Protein AF-A0A7T7WKQ7-F1 (afdb_monomer_lite)

Foldseek 3Di:
DPVVVVVVVVVVVVVVVVVVVPPVVVVVVVVVVVVVVVVVVVVVVLVVLLVLLVVLLVVLVVLLVVLLVLLLVLLPFDPVDPVSLVSNVVSLVSNVVSLVVSLVSLVCPPPVDPVCPVCCPPPVNVVLSVQLVVLSVQLVCLRQPPGCSVPVPDDDDPVRSVVSSVSNVVSSVSNSVSSVVVSVVSD

pLDDT: mean 80.73, std 11.84, range [35.31, 96.0]

Sequence (187 aa):
MTNYLTIFNLLILIAFSYWLSFDINKYAGIFVTVIGAISSLYFFIFRQHKMMLMKSIKSINDLIIKNNEKFIDSMLHDLSEPKGKVELEKDRKKVSLYLTFIKVEIDNFPCGGPITSVFKDSQTVKDIKKSLNKYYSDYHEAITFDTVIENPSMNIESQKKDLLIDGAIHSSKNISSELEKQLKIHF

Secondary structure (DSSP, 8-state):
-HHHHHHHHHHHHHHHHHHHT--HHHHHHHHHHHHHHHHHHHHHHHHHHHHHHHHHHHHHHHHHHHHHHHHHHHHH--TTSHHHHHHHHHHHHHHHHHHHHHHHHHHH-S--SGGGGGGTTSHHHHHHHHHHHHHHHHHHHHHHTTSTTT-TT----HHHHHHHHHHHHHHHHHHHHHHHHHHHTT-

Radius of gyration: 31.78 Å; chains: 1; bounding box: 77×24×97 Å

Structure (mmCIF, N/CA/C/O backbone):
data_AF-A0A7T7WKQ7-F1
#
_entry.id   AF-A0A7T7WKQ7-F1
#
loop_
_atom_site.group_PDB
_atom_site.id
_atom_site.type_symbol
_atom_site.label_atom_id
_atom_site.label_alt_id
_atom_site.label_comp_id
_atom_site.label_asym_id
_atom_site.label_entity_id
_atom_site.label_seq_id
_atom_site.pdbx_PDB_ins_code
_atom_site.Cartn_x
_atom_site.Cartn_y
_atom_site.Cartn_z
_atom_site.occupancy
_atom_site.B_iso_or_equiv
_atom_site.auth_seq_id
_atom_site.auth_comp_id
_atom_site.auth_asym_id
_atom_site.auth_atom_id
_atom_site.pdbx_PDB_model_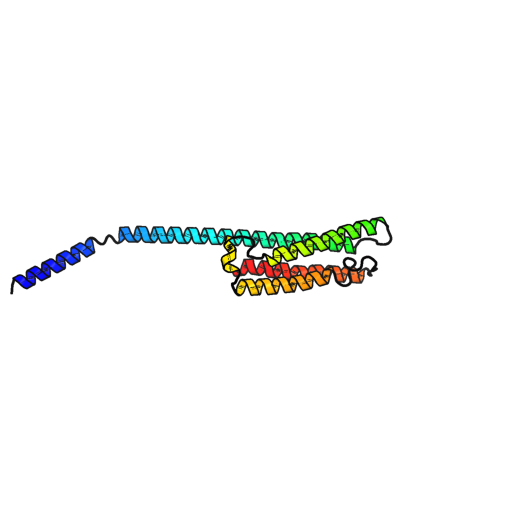num
ATOM 1 N N . MET A 1 1 ? 51.870 -7.012 -71.484 1.00 54.72 1 MET A N 1
ATOM 2 C CA . MET A 1 1 ? 51.744 -7.078 -70.007 1.00 54.72 1 MET A CA 1
ATOM 3 C C . MET A 1 1 ? 51.498 -5.719 -69.335 1.00 54.72 1 MET A C 1
ATOM 5 O O . MET A 1 1 ? 51.226 -5.701 -68.146 1.00 54.72 1 MET A O 1
ATOM 9 N N . THR A 1 2 ? 51.527 -4.594 -70.057 1.00 54.34 2 THR A N 1
ATOM 10 C CA . THR A 1 2 ? 51.388 -3.236 -69.495 1.00 54.34 2 THR A CA 1
ATOM 11 C C . THR A 1 2 ? 49.942 -2.817 -69.180 1.00 54.34 2 THR A C 1
ATOM 13 O O . THR A 1 2 ? 49.725 -2.218 -68.137 1.00 54.34 2 THR A O 1
ATOM 16 N N . ASN A 1 3 ? 48.936 -3.209 -69.976 1.00 63.25 3 ASN A N 1
ATOM 17 C CA . ASN A 1 3 ? 47.536 -2.784 -69.756 1.00 63.25 3 ASN A CA 1
ATOM 18 C C . ASN A 1 3 ? 46.882 -3.323 -68.473 1.00 63.25 3 ASN A C 1
ATOM 20 O O . ASN A 1 3 ? 46.120 -2.606 -67.831 1.00 63.25 3 ASN A O 1
ATOM 24 N N . TYR A 1 4 ? 47.175 -4.564 -68.073 1.00 73.69 4 TYR A N 1
ATOM 25 C CA . TYR A 1 4 ? 46.580 -5.147 -66.861 1.00 73.69 4 TYR A CA 1
ATOM 26 C C . TYR A 1 4 ? 47.055 -4.438 -65.591 1.00 73.69 4 TYR A C 1
ATOM 28 O O . TYR A 1 4 ? 46.263 -4.209 -64.681 1.00 73.69 4 TYR A O 1
ATOM 36 N N . LEU A 1 5 ? 48.327 -4.036 -65.558 1.00 74.75 5 LEU A N 1
ATOM 37 C CA . LEU A 1 5 ? 48.917 -3.323 -64.428 1.00 74.75 5 LEU A CA 1
ATOM 38 C C . LEU A 1 5 ? 48.342 -1.905 -64.306 1.00 74.75 5 LEU A C 1
ATOM 40 O O . LEU A 1 5 ? 48.059 -1.445 -63.204 1.00 74.75 5 LEU A O 1
ATOM 44 N N . THR A 1 6 ? 48.090 -1.236 -65.435 1.00 76.19 6 THR A N 1
ATOM 45 C CA . THR A 1 6 ? 47.456 0.090 -65.460 1.00 76.19 6 THR A CA 1
ATOM 46 C C . THR A 1 6 ? 45.998 0.037 -65.003 1.00 76.19 6 THR A C 1
ATOM 48 O O . THR A 1 6 ? 45.588 0.867 -64.198 1.00 76.19 6 THR A O 1
ATOM 51 N N . ILE A 1 7 ? 45.227 -0.958 -65.459 1.00 80.00 7 ILE A N 1
ATOM 52 C CA . ILE A 1 7 ? 43.826 -1.150 -65.046 1.00 80.00 7 ILE A CA 1
ATOM 53 C C . ILE A 1 7 ? 43.745 -1.489 -63.553 1.00 80.00 7 ILE A C 1
ATOM 55 O O . ILE A 1 7 ? 42.908 -0.939 -62.842 1.00 80.00 7 ILE A O 1
ATOM 59 N N . PHE A 1 8 ? 44.638 -2.347 -63.058 1.00 78.81 8 PHE A N 1
ATOM 60 C CA . PHE A 1 8 ? 44.702 -2.695 -61.641 1.00 78.81 8 PHE A CA 1
ATOM 61 C C . PHE A 1 8 ? 45.062 -1.487 -60.766 1.00 78.81 8 PHE A C 1
ATOM 63 O O . PHE A 1 8 ? 44.392 -1.232 -59.768 1.00 78.81 8 PHE A O 1
ATOM 70 N N . ASN A 1 9 ? 46.041 -0.678 -61.180 1.00 78.25 9 ASN A N 1
ATOM 71 C CA . ASN A 1 9 ? 46.386 0.562 -60.482 1.00 78.25 9 ASN A CA 1
ATOM 72 C C . ASN A 1 9 ? 45.241 1.585 -60.503 1.00 78.25 9 ASN A C 1
ATOM 74 O O . ASN A 1 9 ? 45.022 2.271 -59.506 1.00 78.25 9 ASN A O 1
ATOM 78 N N . LEU A 1 10 ? 44.476 1.664 -61.597 1.00 82.50 10 LEU A N 1
ATOM 79 C CA . LEU A 1 10 ? 43.291 2.519 -61.681 1.00 82.50 10 LEU A CA 1
ATOM 80 C C . LEU A 1 10 ? 42.189 2.041 -60.723 1.00 82.50 10 LEU A C 1
ATOM 82 O O . LEU A 1 10 ? 41.600 2.854 -60.017 1.00 82.50 10 LEU A O 1
ATOM 86 N N . LEU A 1 11 ? 41.939 0.730 -60.653 1.00 80.62 11 LEU A N 1
ATOM 87 C CA . LEU A 1 11 ? 40.972 0.145 -59.720 1.00 80.62 11 LEU A CA 1
ATOM 88 C C . LEU A 1 11 ? 41.383 0.366 -58.260 1.00 80.62 11 LEU A C 1
ATOM 90 O O . LEU A 1 11 ? 40.531 0.710 -57.443 1.00 80.62 11 LEU A O 1
ATOM 94 N N . ILE A 1 12 ? 42.676 0.242 -57.942 1.00 79.31 12 ILE A N 1
ATOM 95 C CA . ILE A 1 12 ? 43.206 0.572 -56.614 1.00 79.31 12 ILE A CA 1
ATOM 96 C C . ILE A 1 12 ? 42.983 2.051 -56.307 1.00 79.31 12 ILE A C 1
ATOM 98 O O . ILE A 1 12 ? 42.485 2.360 -55.232 1.00 79.31 12 ILE A O 1
ATOM 102 N N . LEU A 1 13 ? 43.294 2.961 -57.234 1.00 76.88 13 LEU A N 1
ATOM 103 C CA . LEU A 1 13 ? 43.094 4.401 -57.040 1.00 76.88 13 LEU A CA 1
ATOM 104 C C . LEU A 1 13 ? 41.619 4.766 -56.844 1.00 76.88 13 LEU A C 1
ATOM 106 O O . LEU A 1 13 ? 41.307 5.577 -55.975 1.00 76.88 13 LEU A O 1
ATOM 110 N N . ILE A 1 14 ? 40.709 4.142 -57.597 1.00 77.69 14 ILE A N 1
ATOM 111 C CA . ILE A 1 14 ? 39.260 4.331 -57.438 1.00 77.69 14 ILE A CA 1
ATOM 112 C C . ILE A 1 14 ? 38.805 3.812 -56.069 1.00 77.69 14 ILE A C 1
ATOM 114 O O . ILE A 1 14 ? 38.083 4.516 -55.367 1.00 77.69 14 ILE A O 1
ATOM 118 N N . ALA A 1 15 ? 39.263 2.630 -55.647 1.00 75.12 15 ALA A N 1
ATOM 119 C CA . ALA A 1 15 ? 38.942 2.075 -54.333 1.00 75.12 15 ALA A CA 1
ATOM 120 C C . ALA A 1 15 ? 39.501 2.939 -53.187 1.00 75.12 15 ALA A C 1
ATOM 122 O O . ALA A 1 15 ? 38.796 3.206 -52.215 1.00 75.12 15 ALA A O 1
ATOM 123 N N . PHE A 1 16 ? 40.734 3.437 -53.322 1.00 69.12 16 PHE A N 1
ATOM 124 C CA . PHE A 1 16 ? 41.365 4.334 -52.351 1.00 69.12 16 PHE A CA 1
ATOM 125 C C . PHE A 1 16 ? 40.652 5.686 -52.282 1.00 69.12 16 PHE A C 1
ATOM 127 O O . PHE A 1 16 ? 40.460 6.225 -51.197 1.00 69.12 16 PHE A O 1
ATOM 134 N N . SER A 1 17 ? 40.209 6.215 -53.425 1.00 65.69 17 SER A N 1
ATOM 135 C CA . SER A 1 17 ? 39.423 7.447 -53.497 1.00 65.69 17 SER A CA 1
ATOM 136 C C . SER A 1 17 ? 38.044 7.276 -52.859 1.00 65.69 17 SER A C 1
ATOM 138 O O . SER A 1 17 ? 37.611 8.161 -52.125 1.00 65.69 17 SER A O 1
ATOM 140 N N . TYR A 1 18 ? 37.386 6.128 -53.055 1.00 67.44 18 TYR A N 1
ATOM 141 C CA . TYR A 1 18 ? 36.108 5.818 -52.410 1.00 67.44 18 TYR A CA 1
ATOM 142 C C . TYR A 1 18 ? 36.264 5.670 -50.890 1.00 67.44 18 TYR A C 1
ATOM 144 O O . TYR A 1 18 ? 35.437 6.176 -50.133 1.00 67.44 18 TYR A O 1
ATOM 152 N N . TRP A 1 19 ? 37.357 5.048 -50.436 1.00 64.06 19 TRP A N 1
ATOM 153 C CA . TRP A 1 19 ? 37.675 4.901 -49.015 1.00 64.06 19 TRP A CA 1
ATOM 154 C C . TRP A 1 19 ? 38.041 6.240 -48.356 1.00 64.06 19 TRP A C 1
ATOM 156 O O . TRP A 1 19 ? 37.540 6.542 -47.278 1.00 64.06 19 TRP A O 1
ATOM 166 N N . LEU A 1 20 ? 38.824 7.091 -49.028 1.00 58.62 20 LEU A N 1
ATOM 167 C CA . LEU A 1 20 ? 39.118 8.460 -48.580 1.00 58.62 20 LEU A CA 1
ATOM 168 C C . LEU A 1 20 ? 37.880 9.371 -48.601 1.00 58.62 20 LEU A C 1
ATOM 170 O O . LEU A 1 20 ? 37.810 10.312 -47.816 1.00 58.62 20 LEU A O 1
ATOM 174 N N . SER A 1 21 ? 36.899 9.090 -49.466 1.00 60.72 21 SER A N 1
ATOM 175 C CA . SER A 1 21 ? 35.603 9.786 -49.486 1.00 60.72 21 SER A CA 1
ATOM 176 C C . SER A 1 21 ? 34.634 9.312 -48.396 1.00 60.72 21 SER A C 1
ATOM 178 O O . SER A 1 21 ? 33.604 9.952 -48.167 1.00 60.72 21 SER A O 1
ATOM 180 N N . PHE A 1 22 ? 34.942 8.197 -47.720 1.00 57.56 22 PHE A N 1
ATOM 181 C CA . PHE A 1 22 ? 34.157 7.693 -46.600 1.00 57.56 22 PHE A CA 1
ATOM 182 C C . PHE A 1 22 ? 34.420 8.588 -45.390 1.00 57.56 22 PHE A C 1
ATOM 184 O O . PHE A 1 22 ? 35.337 8.381 -44.599 1.00 57.56 22 PHE A O 1
ATOM 191 N N . ASP A 1 23 ? 33.613 9.637 -45.288 1.00 61.00 23 ASP A N 1
ATOM 192 C CA . ASP A 1 23 ? 33.727 10.674 -44.274 1.00 61.00 23 ASP A CA 1
ATOM 193 C C . ASP A 1 23 ? 33.236 10.132 -42.919 1.00 61.00 23 ASP A C 1
ATOM 195 O O . ASP A 1 23 ? 32.120 10.395 -42.463 1.00 61.00 23 ASP A O 1
ATOM 199 N N . ILE A 1 24 ? 34.060 9.279 -42.299 1.00 62.56 24 ILE A N 1
ATOM 200 C CA . ILE A 1 24 ? 33.781 8.592 -41.028 1.00 62.56 24 ILE A CA 1
ATOM 201 C C . ILE A 1 24 ? 33.372 9.607 -39.955 1.00 62.56 24 ILE A C 1
ATOM 203 O O . ILE A 1 24 ? 32.494 9.317 -39.150 1.00 62.56 24 ILE A O 1
ATOM 207 N N . ASN A 1 25 ? 33.921 10.824 -39.996 1.00 61.88 25 ASN A N 1
ATOM 208 C CA . ASN A 1 25 ? 33.572 11.913 -39.085 1.00 61.88 25 ASN A CA 1
ATOM 209 C C . ASN A 1 25 ? 32.107 12.360 -39.218 1.00 61.88 25 ASN A C 1
ATOM 211 O O . ASN A 1 25 ? 31.457 12.643 -38.210 1.00 61.88 25 ASN A O 1
ATOM 215 N N . LYS A 1 26 ? 31.551 12.370 -40.437 1.00 63.38 26 LYS A N 1
ATOM 216 C CA . LYS A 1 26 ? 30.152 12.739 -40.694 1.00 63.38 26 LYS A CA 1
ATOM 217 C C . LYS A 1 26 ? 29.183 11.698 -40.132 1.00 63.38 26 LYS A C 1
ATOM 219 O O . LYS A 1 26 ? 28.191 12.056 -39.501 1.00 63.38 26 LYS A O 1
ATOM 224 N N . TYR A 1 27 ? 29.491 10.412 -40.302 1.00 63.62 27 TYR A N 1
ATOM 225 C CA . TYR A 1 27 ? 28.684 9.326 -39.738 1.00 63.62 27 TYR A CA 1
ATOM 226 C C . TYR A 1 27 ? 28.881 9.182 -38.225 1.00 63.62 27 TYR A C 1
ATOM 228 O O . TYR A 1 27 ? 27.904 8.979 -37.509 1.00 63.62 27 TYR A O 1
ATOM 236 N N . ALA A 1 28 ? 30.101 9.365 -37.713 1.00 64.81 28 ALA A N 1
ATOM 237 C CA . ALA A 1 28 ? 30.393 9.359 -36.282 1.00 64.81 28 ALA A CA 1
ATOM 238 C C . ALA A 1 28 ? 29.656 10.488 -35.550 1.00 64.81 28 ALA A C 1
ATOM 240 O O . ALA A 1 28 ? 29.058 10.240 -34.506 1.00 64.81 28 ALA A O 1
ATOM 241 N N . GLY A 1 29 ? 29.603 11.697 -36.122 1.00 67.75 29 GLY A N 1
ATOM 242 C CA . GLY A 1 29 ? 28.820 12.803 -35.566 1.00 67.75 29 GLY A CA 1
ATOM 243 C C . GLY A 1 29 ? 27.324 12.487 -35.481 1.00 67.75 29 GLY A C 1
ATOM 244 O O . GLY A 1 29 ? 26.694 12.770 -34.462 1.00 67.75 29 GLY A O 1
ATOM 245 N N . ILE A 1 30 ? 26.756 11.822 -36.493 1.00 73.44 30 ILE A N 1
ATOM 246 C CA . ILE A 1 30 ? 25.351 11.383 -36.480 1.00 73.44 30 ILE A CA 1
ATOM 247 C C . ILE A 1 30 ? 25.134 10.284 -35.431 1.00 73.44 30 ILE A C 1
ATOM 249 O O . ILE A 1 30 ? 24.211 10.392 -34.628 1.00 73.44 30 ILE A O 1
ATOM 253 N N . PHE A 1 31 ? 25.996 9.265 -35.376 1.00 72.50 31 PHE A N 1
ATOM 254 C CA . PHE A 1 31 ? 25.893 8.178 -34.396 1.00 72.50 31 PHE A CA 1
ATOM 255 C C . PHE A 1 31 ? 26.005 8.677 -32.953 1.00 72.50 31 PHE A C 1
ATOM 257 O O . PHE A 1 31 ? 25.174 8.318 -32.122 1.00 72.50 31 PHE A O 1
ATOM 264 N N . VAL A 1 32 ? 26.979 9.541 -32.654 1.00 72.94 32 VAL A N 1
ATOM 265 C CA . VAL A 1 32 ? 27.143 10.151 -31.324 1.00 72.94 32 VAL A CA 1
ATOM 266 C C . VAL A 1 32 ? 25.916 10.987 -30.960 1.00 72.94 32 VAL A C 1
ATOM 268 O O . VAL A 1 32 ? 25.427 10.895 -29.836 1.00 72.94 32 VAL A O 1
ATOM 271 N N . THR A 1 33 ? 25.364 11.740 -31.914 1.00 72.75 33 THR A N 1
ATOM 272 C CA . THR A 1 33 ? 24.149 12.540 -31.694 1.00 72.75 33 THR A CA 1
ATOM 273 C C . THR A 1 33 ? 22.927 11.658 -31.427 1.00 72.75 33 THR A C 1
ATOM 275 O O . THR A 1 33 ? 22.164 11.928 -30.502 1.00 72.75 33 THR A O 1
ATOM 278 N N . VAL A 1 34 ? 22.755 10.568 -32.181 1.00 78.00 34 VAL A N 1
ATOM 279 C CA . VAL A 1 34 ? 21.651 9.612 -32.004 1.00 78.00 34 VAL A CA 1
ATOM 280 C C . VAL A 1 34 ? 21.772 8.873 -30.669 1.00 78.00 34 VAL A C 1
ATOM 282 O O . VAL A 1 34 ? 20.795 8.792 -29.931 1.00 78.00 34 VAL A O 1
ATOM 285 N N . ILE A 1 35 ? 22.966 8.402 -30.301 1.00 78.69 35 ILE A N 1
ATOM 286 C CA . ILE A 1 35 ? 23.220 7.762 -28.998 1.00 78.69 35 ILE A CA 1
ATOM 287 C C . ILE A 1 35 ? 23.002 8.763 -27.850 1.00 78.69 35 ILE A C 1
ATOM 289 O O . ILE A 1 35 ? 22.391 8.425 -26.833 1.00 78.69 35 ILE A O 1
ATOM 293 N N . GLY A 1 36 ? 23.434 10.016 -28.014 1.00 72.81 36 GLY A N 1
ATOM 294 C CA . GLY A 1 36 ? 23.184 11.098 -27.060 1.00 72.81 36 GLY A CA 1
ATOM 295 C C . GLY A 1 36 ? 21.691 11.398 -26.881 1.00 72.81 36 GLY A C 1
ATOM 296 O O . GLY A 1 36 ? 21.213 11.544 -25.755 1.00 72.81 36 GLY A O 1
ATOM 297 N N . ALA A 1 37 ? 20.924 11.411 -27.972 1.00 76.94 37 ALA A N 1
ATOM 298 C CA . ALA A 1 37 ? 19.478 11.607 -27.936 1.00 76.94 37 ALA A CA 1
ATOM 299 C C . ALA A 1 37 ? 18.746 10.420 -27.284 1.00 76.94 37 ALA A C 1
ATOM 301 O O . ALA A 1 37 ? 17.889 10.628 -26.425 1.00 76.94 37 ALA A O 1
ATOM 302 N N . ILE A 1 38 ? 19.117 9.180 -27.629 1.00 80.81 38 ILE A N 1
ATOM 303 C CA . ILE A 1 38 ? 18.539 7.959 -27.044 1.00 80.81 38 ILE A CA 1
ATOM 304 C C . ILE A 1 38 ? 18.842 7.883 -25.545 1.00 80.81 38 ILE A C 1
ATOM 306 O O . ILE A 1 38 ? 17.941 7.608 -24.754 1.00 80.81 38 ILE A O 1
ATOM 310 N N . SER A 1 39 ? 20.081 8.165 -25.133 1.00 74.88 39 SER A N 1
ATOM 311 C CA . SER A 1 39 ? 20.455 8.151 -23.715 1.00 74.88 39 SER A CA 1
ATOM 312 C C . SER A 1 39 ? 19.719 9.237 -22.924 1.00 74.88 39 SER A C 1
ATOM 314 O O . SER A 1 39 ? 19.169 8.950 -21.862 1.00 74.88 39 SER A O 1
ATOM 316 N N . SER A 1 40 ? 19.604 10.452 -23.466 1.00 75.69 40 SER A N 1
ATOM 317 C CA . SER A 1 40 ? 18.839 11.541 -22.841 1.00 75.69 40 SER A CA 1
ATOM 318 C C . SER A 1 40 ? 17.356 11.191 -22.681 1.00 75.69 40 SER A C 1
ATOM 320 O O . SER A 1 40 ? 16.773 11.413 -21.617 1.00 75.69 40 SER A O 1
ATOM 322 N N . LEU A 1 41 ? 16.750 10.589 -23.710 1.00 78.12 41 LEU A N 1
ATOM 323 C CA . LEU A 1 41 ? 15.365 10.124 -23.664 1.00 78.12 41 LEU A CA 1
ATOM 324 C C . LEU A 1 41 ? 15.182 9.003 -22.630 1.00 78.12 41 LEU A C 1
ATOM 326 O O . LEU A 1 41 ? 14.226 9.032 -21.855 1.00 78.12 41 LEU A O 1
ATOM 330 N N . TYR A 1 42 ? 16.121 8.057 -22.568 1.00 78.69 42 TYR A N 1
ATOM 331 C CA . TYR A 1 42 ? 16.132 6.990 -21.570 1.00 78.69 42 TYR A CA 1
ATOM 332 C C . TYR A 1 42 ? 16.178 7.550 -20.140 1.00 78.69 42 TYR A C 1
ATOM 334 O O . TYR A 1 42 ? 15.330 7.201 -19.317 1.00 78.69 42 TYR A O 1
ATOM 342 N N . PHE A 1 43 ? 17.100 8.476 -19.849 1.00 77.38 43 PHE A N 1
ATOM 343 C CA . PHE A 1 43 ? 17.190 9.127 -18.537 1.00 77.38 43 PHE A CA 1
ATOM 344 C C . PHE A 1 43 ? 15.911 9.886 -18.176 1.00 77.38 43 PHE A C 1
ATOM 346 O O . PHE A 1 43 ? 15.470 9.843 -17.024 1.00 77.38 43 PHE A O 1
ATOM 353 N N . PHE A 1 44 ? 15.289 10.556 -19.147 1.00 75.69 44 PHE A N 1
ATOM 354 C CA . PHE A 1 44 ? 14.024 11.249 -18.936 1.00 75.69 44 PHE A CA 1
ATOM 355 C C . PHE A 1 44 ? 12.889 10.277 -18.580 1.00 75.69 44 PHE A C 1
ATOM 357 O O . PHE A 1 44 ? 12.215 10.477 -17.568 1.00 75.69 44 PHE A O 1
ATOM 364 N N . ILE A 1 45 ? 12.709 9.200 -19.354 1.00 76.75 45 ILE A N 1
ATOM 365 C CA . ILE A 1 45 ? 11.682 8.174 -19.099 1.00 76.75 45 ILE A CA 1
ATOM 366 C C . ILE A 1 45 ? 11.906 7.525 -17.730 1.00 76.75 45 ILE A C 1
ATOM 368 O O . ILE A 1 45 ? 10.969 7.409 -16.938 1.00 76.75 45 ILE A O 1
ATOM 372 N N . PHE A 1 46 ? 13.150 7.168 -17.413 1.00 75.00 46 PHE A N 1
ATOM 373 C CA . PHE A 1 46 ? 13.510 6.569 -16.131 1.00 75.00 46 PHE A CA 1
ATOM 374 C C . PHE A 1 46 ? 13.224 7.508 -14.950 1.00 75.00 46 PHE A C 1
ATOM 376 O O . PHE A 1 46 ? 12.652 7.093 -13.939 1.00 75.00 46 PHE A O 1
ATOM 383 N N . ARG A 1 47 ? 13.541 8.802 -15.084 1.00 77.44 47 ARG A N 1
ATOM 384 C CA . ARG A 1 47 ? 13.235 9.818 -14.067 1.00 77.44 47 ARG A CA 1
ATOM 385 C C . ARG A 1 47 ? 11.730 9.987 -13.858 1.00 77.44 47 ARG A C 1
ATOM 387 O O . ARG A 1 47 ? 11.290 10.079 -12.712 1.00 77.44 47 ARG A O 1
ATOM 394 N N . GLN A 1 48 ? 10.945 10.018 -14.935 1.00 78.75 48 GLN A N 1
ATOM 395 C CA . GLN A 1 48 ? 9.483 10.102 -14.843 1.00 78.75 48 GLN A CA 1
ATOM 396 C C . GLN A 1 48 ? 8.895 8.860 -14.174 1.00 78.75 48 GLN A C 1
ATOM 398 O O . GLN A 1 48 ? 8.054 8.981 -13.285 1.00 78.75 48 GLN A O 1
ATOM 403 N N . HIS A 1 49 ? 9.386 7.673 -14.534 1.00 77.31 49 HIS A N 1
ATOM 404 C CA . HIS A 1 49 ? 8.983 6.421 -13.904 1.00 77.31 49 HIS A CA 1
ATOM 405 C C . HIS A 1 49 ? 9.251 6.428 -12.392 1.00 77.31 49 HIS A C 1
ATOM 407 O O . HIS A 1 49 ? 8.332 6.183 -11.610 1.00 77.31 49 HIS A O 1
ATOM 413 N N . LYS A 1 50 ? 10.460 6.818 -11.963 1.00 77.88 50 LYS A N 1
ATOM 414 C CA . LYS A 1 50 ? 10.798 6.949 -10.535 1.00 77.88 50 LYS A CA 1
ATOM 415 C C . LYS A 1 50 ? 9.913 7.960 -9.808 1.00 77.88 50 LYS A C 1
ATOM 417 O O . LYS A 1 50 ? 9.453 7.689 -8.701 1.00 77.88 50 LYS A O 1
ATOM 422 N N . MET A 1 51 ? 9.643 9.114 -10.421 1.00 80.50 51 MET A N 1
ATOM 423 C CA . MET A 1 51 ? 8.769 10.124 -9.822 1.00 80.50 51 MET A CA 1
ATOM 424 C C . MET A 1 51 ? 7.333 9.605 -9.650 1.00 80.50 51 MET A C 1
ATOM 426 O O . MET A 1 51 ? 6.715 9.870 -8.620 1.00 80.50 51 MET A O 1
ATOM 430 N N . MET A 1 52 ? 6.805 8.858 -10.625 1.00 79.81 52 MET A N 1
ATOM 431 C CA . MET A 1 52 ? 5.482 8.230 -10.527 1.00 79.81 52 MET A CA 1
ATOM 432 C C . MET A 1 52 ? 5.435 7.168 -9.425 1.00 79.81 52 MET A C 1
ATOM 434 O O . MET A 1 52 ? 4.513 7.183 -8.610 1.00 79.81 52 MET A O 1
ATOM 438 N N . LEU A 1 53 ? 6.453 6.307 -9.348 1.00 82.06 53 LEU A N 1
ATOM 439 C CA . LEU A 1 53 ? 6.553 5.270 -8.321 1.00 82.06 53 LEU A CA 1
ATOM 440 C C . LEU A 1 53 ? 6.596 5.885 -6.914 1.00 82.06 53 LEU A C 1
ATOM 442 O O . LEU A 1 53 ? 5.826 5.491 -6.044 1.00 82.06 53 LEU A O 1
ATOM 446 N N . MET A 1 54 ? 7.399 6.934 -6.713 1.00 84.81 54 MET A N 1
ATOM 447 C CA . MET A 1 54 ? 7.466 7.647 -5.433 1.00 84.81 54 MET A CA 1
ATOM 448 C C . MET A 1 54 ? 6.131 8.302 -5.047 1.00 84.81 54 MET A C 1
ATOM 450 O O . MET A 1 54 ? 5.740 8.254 -3.882 1.00 84.81 54 MET A O 1
ATOM 454 N N . LYS A 1 55 ? 5.406 8.888 -6.011 1.00 84.75 55 LYS A N 1
ATOM 455 C CA . LYS A 1 55 ? 4.074 9.469 -5.767 1.00 84.75 55 LYS A CA 1
ATOM 456 C C . LYS A 1 55 ? 3.054 8.411 -5.346 1.00 84.75 55 LYS A C 1
ATOM 458 O O . LYS A 1 55 ? 2.310 8.654 -4.403 1.00 84.75 55 LYS A O 1
ATOM 463 N N . SER A 1 56 ? 3.038 7.255 -6.009 1.00 84.56 56 SER A N 1
ATOM 464 C CA . SER A 1 56 ? 2.111 6.165 -5.679 1.00 84.56 56 SER A CA 1
ATOM 465 C C . SER A 1 56 ? 2.409 5.566 -4.300 1.00 84.56 56 SER A C 1
ATOM 467 O O . SER A 1 56 ? 1.499 5.428 -3.489 1.00 84.56 56 SER A O 1
ATOM 469 N N . ILE A 1 57 ? 3.686 5.330 -3.974 1.00 89.19 57 ILE A N 1
ATOM 470 C CA . ILE A 1 57 ? 4.092 4.855 -2.638 1.00 89.19 57 ILE A CA 1
ATOM 471 C C . ILE A 1 57 ? 3.667 5.840 -1.554 1.00 89.19 57 ILE A C 1
ATOM 473 O O . ILE A 1 57 ? 3.093 5.440 -0.544 1.00 89.19 57 ILE A O 1
ATOM 477 N N . LYS A 1 58 ? 3.921 7.136 -1.772 1.00 90.12 58 LYS A N 1
ATOM 478 C CA . LYS A 1 58 ? 3.502 8.175 -0.834 1.00 90.12 58 LYS A CA 1
ATOM 479 C C . LYS A 1 58 ? 1.983 8.180 -0.650 1.00 90.12 58 LYS A C 1
ATOM 481 O O . LYS A 1 58 ? 1.531 8.231 0.484 1.00 90.12 58 LYS A O 1
ATOM 486 N N . SER A 1 59 ? 1.215 8.078 -1.736 1.00 90.50 59 SER A N 1
ATOM 487 C CA . SER A 1 59 ? -0.252 8.013 -1.687 1.00 90.50 59 SER A CA 1
ATOM 488 C C . SER A 1 59 ? -0.744 6.860 -0.805 1.00 90.50 59 SER A C 1
ATOM 490 O O . SER A 1 59 ? -1.530 7.080 0.116 1.00 90.50 59 SER A O 1
ATOM 492 N N . ILE A 1 60 ? -0.221 5.645 -1.022 1.00 92.12 60 ILE A N 1
ATOM 493 C CA . ILE A 1 60 ? -0.595 4.460 -0.235 1.00 92.12 60 ILE A CA 1
ATOM 494 C C . ILE A 1 60 ? -0.227 4.646 1.243 1.00 92.12 60 ILE A C 1
ATOM 496 O O . ILE A 1 60 ? -1.060 4.406 2.114 1.00 92.12 60 ILE A O 1
ATOM 500 N N . ASN A 1 61 ? 0.988 5.116 1.538 1.00 93.38 61 ASN A N 1
ATOM 501 C CA . ASN A 1 61 ? 1.433 5.336 2.916 1.00 93.38 61 ASN A CA 1
ATOM 502 C C . ASN A 1 61 ? 0.615 6.425 3.630 1.00 93.38 61 ASN A C 1
ATOM 504 O O . ASN A 1 61 ? 0.220 6.233 4.778 1.00 93.38 61 ASN A O 1
ATOM 508 N N . ASP A 1 62 ? 0.303 7.534 2.955 1.00 93.88 62 ASP A N 1
ATOM 509 C CA . ASP A 1 62 ? -0.529 8.606 3.513 1.00 93.88 62 ASP A CA 1
ATOM 510 C C . ASP A 1 62 ? -1.949 8.095 3.830 1.00 93.88 62 ASP A C 1
ATOM 512 O O . ASP A 1 62 ? -2.542 8.483 4.840 1.00 93.88 62 ASP A O 1
ATOM 516 N N . LEU A 1 63 ? -2.504 7.208 2.994 1.00 95.12 63 LEU A N 1
ATOM 517 C CA . LEU A 1 63 ? -3.794 6.561 3.251 1.00 95.12 63 LEU A CA 1
ATOM 518 C C . LEU A 1 63 ? -3.729 5.581 4.429 1.00 95.12 63 LEU A C 1
ATOM 520 O O . LEU A 1 63 ? -4.637 5.590 5.257 1.00 95.12 63 LEU A O 1
ATOM 524 N N . ILE A 1 64 ? -2.665 4.779 4.533 1.00 95.00 64 ILE A N 1
ATOM 525 C CA . ILE A 1 64 ? -2.439 3.865 5.665 1.00 95.00 64 ILE A CA 1
ATOM 526 C C . ILE A 1 64 ? -2.387 4.640 6.983 1.00 95.00 64 ILE A C 1
ATOM 528 O O . ILE A 1 64 ? -3.053 4.257 7.942 1.00 95.00 64 ILE A O 1
ATOM 532 N N . ILE A 1 65 ? -1.642 5.748 7.028 1.00 94.44 65 ILE A N 1
ATOM 533 C CA . ILE A 1 65 ? -1.528 6.584 8.230 1.00 94.44 65 ILE A CA 1
ATOM 534 C C . ILE A 1 65 ? -2.905 7.119 8.632 1.00 94.44 65 ILE A C 1
ATOM 536 O O . ILE A 1 65 ? -3.335 6.906 9.763 1.00 94.44 65 ILE A O 1
ATOM 540 N N . LYS A 1 66 ? -3.644 7.723 7.692 1.00 95.31 66 LYS A N 1
ATOM 541 C CA . LYS A 1 66 ? -4.999 8.243 7.952 1.00 95.31 66 LYS A CA 1
ATOM 542 C C . LYS A 1 66 ? -5.971 7.161 8.412 1.00 95.31 66 LYS A C 1
ATOM 544 O O . LYS A 1 66 ? -6.856 7.433 9.223 1.00 95.31 66 LYS A O 1
ATOM 549 N N . ASN A 1 67 ? -5.843 5.954 7.868 1.00 95.38 67 ASN A N 1
ATOM 550 C CA . ASN A 1 67 ? -6.682 4.832 8.253 1.00 95.38 67 ASN A CA 1
ATOM 551 C C . ASN A 1 67 ? -6.360 4.353 9.672 1.00 95.38 67 ASN A C 1
ATOM 553 O O . ASN A 1 67 ? -7.278 4.183 10.468 1.00 95.38 67 ASN A O 1
ATOM 557 N N . ASN A 1 68 ? -5.074 4.218 10.009 1.00 94.69 68 ASN A N 1
ATOM 558 C CA . ASN A 1 68 ? -4.625 3.856 11.354 1.00 94.69 68 ASN A CA 1
ATOM 559 C C . ASN A 1 68 ? -5.061 4.894 12.393 1.00 94.69 68 ASN A C 1
ATOM 561 O O . ASN A 1 68 ? -5.574 4.514 13.437 1.00 94.69 68 ASN A O 1
ATOM 565 N N . GLU A 1 69 ? -4.929 6.189 12.095 1.00 93.50 69 GLU A N 1
ATOM 566 C CA . GLU A 1 69 ? -5.421 7.263 12.968 1.00 93.50 69 GLU A CA 1
ATOM 567 C C . GLU A 1 69 ? -6.921 7.107 13.245 1.00 93.50 69 GLU A C 1
ATOM 569 O O . GLU A 1 69 ? -7.343 7.072 14.397 1.00 93.50 69 GLU A O 1
ATOM 574 N N . LYS A 1 70 ? -7.735 6.932 12.194 1.00 92.69 70 LYS A N 1
ATOM 575 C CA . LYS A 1 70 ? -9.185 6.753 12.354 1.00 92.69 70 LYS A CA 1
ATOM 576 C C . LYS A 1 70 ? -9.557 5.460 13.070 1.00 92.69 70 LYS A C 1
ATOM 578 O O . LYS A 1 70 ? -10.541 5.441 13.804 1.00 92.69 70 LYS A O 1
ATOM 583 N N . PHE A 1 71 ? -8.798 4.393 12.855 1.00 92.62 71 PHE A N 1
ATOM 584 C CA . PHE A 1 71 ? -8.998 3.131 13.550 1.00 92.62 71 PHE A CA 1
ATOM 585 C C . PHE A 1 71 ? -8.700 3.267 15.047 1.00 92.62 71 PHE A C 1
ATOM 587 O O . PHE A 1 71 ? -9.522 2.864 15.866 1.00 92.62 71 PHE A O 1
ATOM 594 N N . ILE A 1 72 ? -7.585 3.901 15.415 1.00 91.25 72 ILE A N 1
ATOM 595 C CA . ILE A 1 72 ? -7.234 4.163 16.815 1.00 91.25 72 ILE A CA 1
ATOM 596 C C . ILE A 1 72 ? -8.308 5.030 17.475 1.00 91.25 72 ILE A C 1
ATOM 598 O O . ILE A 1 72 ? -8.823 4.644 18.522 1.00 91.25 72 ILE A O 1
ATOM 602 N N . ASP A 1 73 ? -8.722 6.127 16.829 1.00 88.88 73 ASP A N 1
ATOM 603 C CA . ASP A 1 73 ? -9.826 6.968 17.312 1.00 88.88 73 ASP A CA 1
ATOM 604 C C . ASP A 1 73 ? -11.085 6.121 17.570 1.00 88.88 73 ASP A C 1
ATOM 606 O O . ASP A 1 73 ? -11.703 6.215 18.629 1.00 88.88 73 ASP A O 1
ATOM 610 N N . SER A 1 74 ? -11.419 5.222 16.634 1.00 87.44 74 SER A N 1
ATOM 611 C CA . SER A 1 74 ? -12.590 4.350 16.752 1.00 87.44 74 SER A CA 1
ATOM 612 C C . SER A 1 74 ? -12.517 3.387 17.940 1.00 87.44 74 SER A C 1
ATOM 614 O O . SER A 1 74 ? -13.526 3.132 18.596 1.00 87.44 74 SER A O 1
ATOM 616 N N . MET A 1 75 ? -11.321 2.883 18.247 1.00 86.88 75 MET A N 1
ATOM 617 C CA . MET A 1 75 ? -11.083 1.949 19.347 1.00 86.88 75 MET A CA 1
ATOM 618 C C . MET A 1 75 ? -11.107 2.648 20.711 1.00 86.88 75 MET A C 1
ATOM 620 O O . MET A 1 75 ? -11.424 2.013 21.720 1.00 86.88 75 MET A O 1
ATOM 624 N N . LEU A 1 76 ? -10.803 3.946 20.755 1.00 85.12 76 LEU A N 1
ATOM 625 C CA . LEU A 1 76 ? -10.763 4.744 21.981 1.00 85.12 76 LEU A CA 1
ATOM 626 C C . LEU A 1 76 ? -12.116 5.364 22.364 1.00 85.12 76 LEU A C 1
ATOM 628 O O . LEU A 1 76 ? -12.252 5.823 23.497 1.00 85.12 76 LEU A O 1
ATOM 632 N N . HIS A 1 77 ? -13.118 5.343 21.477 1.00 81.56 77 HIS A N 1
ATOM 633 C CA . HIS A 1 77 ? -14.459 5.860 21.779 1.00 81.56 77 HIS A CA 1
ATOM 634 C C . HIS A 1 77 ? -15.111 5.154 22.974 1.00 81.56 77 HIS A C 1
ATOM 636 O O . HIS A 1 77 ? -15.077 3.924 23.101 1.00 81.56 77 HIS A O 1
ATOM 642 N N . ASP A 1 78 ? -15.773 5.943 23.822 1.00 73.50 78 ASP A N 1
ATOM 643 C CA . ASP A 1 78 ? -16.622 5.437 24.897 1.00 73.50 78 ASP A CA 1
ATOM 644 C C . ASP A 1 78 ? -18.038 5.154 24.365 1.00 73.50 78 ASP A C 1
ATOM 646 O O . ASP A 1 78 ? -18.785 6.053 23.972 1.00 73.50 78 ASP A O 1
ATOM 650 N N . LEU A 1 79 ? -18.414 3.873 24.344 1.00 72.31 79 LEU A N 1
ATOM 651 C CA . LEU A 1 79 ? -19.708 3.406 23.833 1.00 72.31 79 LEU A CA 1
ATOM 652 C C . LEU A 1 79 ? -20.863 3.617 24.819 1.00 72.31 79 LEU A C 1
ATOM 654 O O . LEU A 1 79 ? -22.024 3.381 24.458 1.00 72.31 79 LEU A O 1
ATOM 658 N N . SER A 1 80 ? -20.565 4.035 26.052 1.00 72.06 80 SER A N 1
ATOM 659 C CA . SER A 1 80 ? -21.583 4.364 27.049 1.00 72.06 80 SER A CA 1
ATOM 660 C C . SER A 1 80 ? -22.339 5.651 26.695 1.00 72.06 80 SER A C 1
ATOM 662 O O . SER A 1 80 ? -23.517 5.785 27.038 1.00 72.06 80 SER A O 1
ATOM 664 N N . GLU A 1 81 ? -21.727 6.550 25.915 1.00 76.19 81 GLU A N 1
ATOM 665 C CA . GLU A 1 81 ? -22.333 7.815 25.511 1.00 76.19 81 GLU A CA 1
ATOM 666 C C . GLU A 1 81 ? -23.035 7.747 24.139 1.00 76.19 81 GLU A C 1
ATOM 668 O O . GLU A 1 81 ? -22.501 7.202 23.167 1.00 76.19 81 GLU A O 1
ATOM 673 N N . PRO A 1 82 ? -24.217 8.377 23.981 1.00 73.81 82 PRO A N 1
ATOM 674 C CA . PRO A 1 82 ? -24.901 8.434 22.689 1.00 73.81 82 PRO A CA 1
ATOM 675 C C . PRO A 1 82 ? -24.108 9.208 21.623 1.00 73.81 82 PRO A C 1
ATOM 677 O O . PRO A 1 82 ? -24.208 8.877 20.442 1.00 73.81 82 PRO A O 1
ATOM 680 N N . LYS A 1 83 ? -23.292 10.198 22.017 1.00 75.44 83 LYS A N 1
ATOM 681 C CA . LYS A 1 83 ? -22.383 10.908 21.100 1.00 75.44 83 LYS A CA 1
ATOM 682 C C . LYS A 1 83 ? -21.287 9.986 20.561 1.00 75.44 83 LYS A C 1
ATOM 684 O O . LYS A 1 83 ? -21.076 9.964 19.350 1.00 75.44 83 LYS A O 1
ATOM 689 N N . GLY A 1 84 ? -20.689 9.162 21.425 1.00 75.88 84 GLY A N 1
ATOM 690 C CA . GLY A 1 84 ? -19.664 8.185 21.044 1.00 75.88 84 GLY A CA 1
ATOM 691 C C . GLY A 1 84 ? -20.152 7.186 19.992 1.00 75.88 84 GLY A C 1
ATOM 692 O O . GLY A 1 84 ? -19.425 6.865 19.058 1.00 75.88 84 GLY A O 1
ATOM 693 N N . LYS A 1 85 ? -21.425 6.769 20.045 1.00 77.81 85 LYS A N 1
ATOM 694 C CA . LYS A 1 85 ? -22.017 5.872 19.030 1.00 77.81 85 LYS A CA 1
ATOM 695 C C . LYS A 1 85 ? -22.112 6.505 17.638 1.00 77.81 85 LYS A C 1
ATOM 697 O O . LYS A 1 85 ? -21.839 5.839 16.641 1.00 77.81 85 LYS A O 1
ATOM 702 N N . VAL A 1 86 ? -22.496 7.781 17.560 1.00 82.56 86 VAL A N 1
ATOM 703 C CA . VAL A 1 86 ? -22.613 8.510 16.283 1.00 82.56 86 VAL A CA 1
ATOM 704 C C . VAL A 1 86 ? -21.231 8.792 15.688 1.00 82.56 86 VAL A C 1
ATOM 706 O O . VAL A 1 86 ? -21.031 8.653 14.479 1.00 82.56 86 VAL A O 1
ATOM 709 N N . GLU A 1 87 ? -20.265 9.165 16.528 1.00 83.31 87 GLU A N 1
ATOM 710 C CA . GLU A 1 87 ? -18.882 9.399 16.105 1.00 83.31 87 GLU A CA 1
ATOM 711 C C . GLU A 1 87 ? -18.199 8.104 15.654 1.00 83.31 87 GLU A C 1
ATOM 713 O O . GLU A 1 87 ? -17.606 8.085 14.572 1.00 83.31 87 GLU A O 1
ATOM 718 N N . LEU A 1 88 ? -18.404 6.996 16.375 1.00 84.62 88 LEU A N 1
ATOM 719 C CA . LEU A 1 88 ? -17.932 5.675 15.965 1.00 84.62 88 LEU A CA 1
ATOM 720 C C . LEU A 1 88 ? -18.468 5.282 14.585 1.00 84.62 88 LEU A C 1
ATOM 722 O O . LEU A 1 88 ? -17.717 4.792 13.745 1.00 84.62 88 LEU A O 1
ATOM 726 N N . GLU A 1 89 ? -19.755 5.507 14.306 1.00 86.00 89 GLU A N 1
ATOM 727 C CA . GLU A 1 89 ? -20.319 5.161 12.999 1.00 86.00 89 GLU A CA 1
ATOM 728 C C . GLU A 1 89 ? -19.667 5.965 11.861 1.00 86.00 89 GLU A C 1
ATOM 730 O O . GLU A 1 89 ? -19.430 5.444 10.764 1.00 86.00 89 GLU A O 1
ATOM 735 N N . LYS A 1 90 ? -19.349 7.237 12.121 1.00 89.50 90 LYS A N 1
ATOM 736 C CA . LYS A 1 90 ? -18.644 8.108 11.178 1.00 89.50 90 LYS A CA 1
ATOM 737 C C . LYS A 1 90 ? -17.210 7.637 10.947 1.00 89.50 90 LYS A C 1
ATOM 739 O O . LYS A 1 90 ? -16.778 7.595 9.793 1.00 89.50 90 LYS A O 1
ATOM 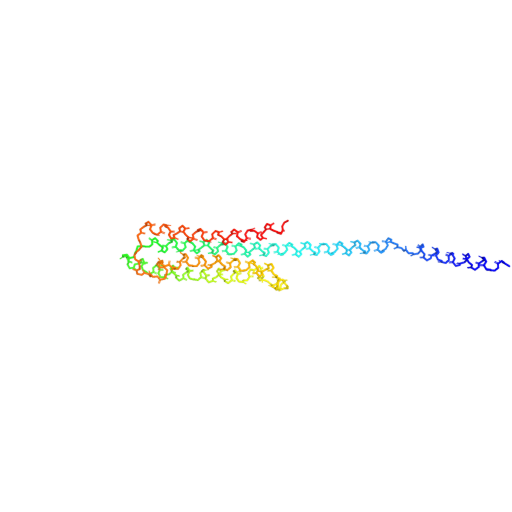744 N N . ASP A 1 91 ? -16.487 7.284 12.004 1.00 88.19 91 ASP A N 1
ATOM 745 C CA . ASP A 1 91 ? -15.113 6.796 11.886 1.00 88.19 91 ASP A CA 1
ATOM 746 C C . ASP A 1 91 ? -15.068 5.422 11.216 1.00 88.19 91 ASP A C 1
ATOM 748 O O . ASP A 1 91 ? -14.279 5.240 10.294 1.00 88.19 91 ASP A O 1
ATOM 752 N N . ARG A 1 92 ? -16.011 4.521 11.512 1.00 88.88 92 ARG A N 1
ATOM 753 C CA . ARG A 1 92 ? -16.178 3.244 10.799 1.00 88.88 92 ARG A CA 1
ATOM 754 C C . ARG A 1 92 ? -16.344 3.438 9.292 1.00 88.88 92 ARG A C 1
ATOM 756 O O . ARG A 1 92 ? -15.673 2.777 8.501 1.00 88.88 92 ARG A O 1
ATOM 763 N N . LYS A 1 93 ? -17.222 4.361 8.876 1.00 91.25 93 LYS A N 1
ATOM 764 C CA . LYS A 1 93 ? -17.420 4.681 7.450 1.00 91.25 93 LYS A CA 1
ATOM 765 C C . LYS A 1 93 ? -16.129 5.189 6.809 1.00 91.25 93 LYS A C 1
ATOM 767 O O . LYS A 1 93 ? -15.828 4.817 5.680 1.00 91.25 93 LYS A O 1
ATOM 772 N N . LYS A 1 94 ? -15.351 6.008 7.523 1.00 93.62 94 LYS A N 1
ATOM 773 C CA . LYS A 1 94 ? -14.054 6.499 7.038 1.00 93.62 94 LYS A CA 1
ATOM 774 C C . LYS A 1 94 ? -13.002 5.397 6.956 1.00 93.62 94 LYS A C 1
ATOM 776 O O . LYS A 1 94 ? -12.302 5.346 5.954 1.00 93.62 94 LYS A O 1
ATOM 781 N N . VAL A 1 95 ? -12.913 4.525 7.960 1.00 93.25 95 VAL A N 1
ATOM 782 C CA . VAL A 1 95 ? -11.983 3.387 7.968 1.00 93.25 95 VAL A CA 1
ATOM 783 C C . VAL A 1 95 ? -12.264 2.472 6.776 1.00 93.25 95 VAL A C 1
ATOM 785 O O . VAL A 1 95 ? -11.375 2.187 5.979 1.00 93.25 95 VAL A O 1
ATOM 788 N N . SER A 1 96 ? -13.530 2.106 6.562 1.00 91.44 96 SER A N 1
ATOM 789 C CA . SER A 1 96 ? -13.945 1.307 5.400 1.00 91.44 96 SER A CA 1
ATOM 790 C C . SER A 1 96 ? -13.628 1.997 4.061 1.00 91.44 96 SER A C 1
ATOM 792 O O . SER A 1 96 ? -13.125 1.365 3.125 1.00 91.44 96 SER A O 1
ATOM 794 N N . LEU A 1 97 ? -13.852 3.313 3.975 1.00 94.62 97 LEU A N 1
ATOM 795 C CA . LEU A 1 97 ? -13.522 4.102 2.788 1.00 94.62 97 LEU A CA 1
ATOM 796 C C . LEU A 1 97 ? -12.012 4.098 2.504 1.00 94.62 97 LEU A C 1
ATOM 798 O O . LEU A 1 97 ? -11.601 3.876 1.366 1.00 94.62 97 LEU A O 1
ATOM 802 N N . TYR A 1 98 ? -11.178 4.311 3.524 1.00 95.00 98 TYR A N 1
ATOM 803 C CA . TYR A 1 98 ? -9.728 4.309 3.357 1.00 95.00 98 TYR A CA 1
ATOM 804 C C . TYR A 1 98 ? -9.184 2.923 3.026 1.00 95.00 98 TYR A C 1
ATOM 806 O O . TYR A 1 98 ? -8.358 2.826 2.123 1.00 95.00 98 TYR A O 1
ATOM 814 N N . LEU A 1 99 ? -9.686 1.852 3.650 1.00 93.81 99 LEU A N 1
ATOM 815 C CA . LEU A 1 99 ? -9.349 0.479 3.258 1.00 93.81 99 LEU A CA 1
ATOM 816 C C . LEU A 1 99 ? -9.638 0.231 1.772 1.00 93.81 99 LEU A C 1
ATOM 818 O O . LEU A 1 99 ? -8.815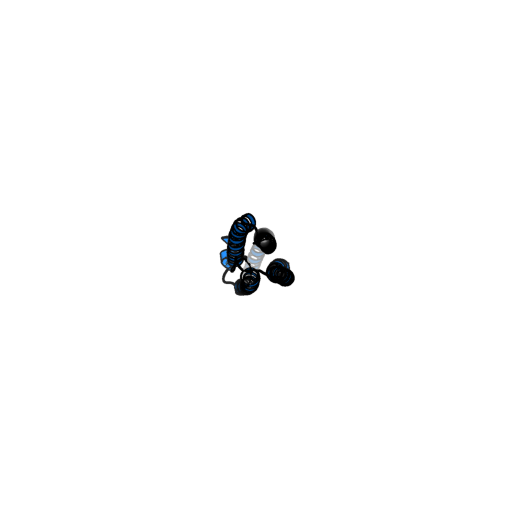 -0.372 1.081 1.00 93.81 99 LEU A O 1
ATOM 822 N N . THR A 1 100 ? -10.761 0.743 1.262 1.00 93.94 100 THR A N 1
ATOM 823 C CA . THR A 1 100 ? -11.116 0.647 -0.162 1.00 93.94 100 THR A CA 1
ATOM 824 C C . THR A 1 100 ? -10.135 1.427 -1.039 1.00 93.94 100 THR A C 1
ATOM 826 O O . THR A 1 100 ? -9.654 0.908 -2.045 1.00 93.94 100 THR A O 1
ATOM 829 N N . PHE A 1 101 ? -9.787 2.660 -0.662 1.00 93.12 101 PHE A N 1
ATOM 830 C CA . PHE A 1 101 ? -8.826 3.464 -1.423 1.00 93.12 101 PHE A CA 1
ATOM 831 C C . PHE A 1 101 ? -7.419 2.865 -1.422 1.00 93.12 101 PHE A C 1
ATOM 833 O O . PHE A 1 101 ? -6.784 2.829 -2.473 1.00 93.12 101 PHE A O 1
ATOM 840 N N . ILE A 1 102 ? -6.959 2.324 -0.292 1.00 93.50 102 ILE A N 1
ATOM 841 C CA . ILE A 1 102 ? -5.679 1.608 -0.205 1.00 93.50 102 ILE A CA 1
ATOM 842 C C . ILE A 1 102 ? -5.679 0.425 -1.176 1.00 93.50 102 ILE A C 1
ATOM 844 O O . ILE A 1 102 ? -4.717 0.249 -1.921 1.00 93.50 102 ILE A O 1
ATOM 848 N N . LYS A 1 103 ? -6.770 -0.351 -1.228 1.00 94.00 103 LYS A N 1
ATOM 849 C CA . LYS A 1 103 ? -6.898 -1.479 -2.158 1.00 94.00 103 LYS A CA 1
ATOM 850 C C . LYS A 1 103 ? -6.801 -1.042 -3.615 1.00 94.00 103 LYS A C 1
ATOM 852 O O . LYS A 1 103 ? -6.050 -1.639 -4.380 1.00 94.00 103 LYS A O 1
ATOM 857 N N . VAL A 1 104 ? -7.525 0.013 -3.985 1.00 90.31 104 VAL A N 1
ATOM 858 C CA . VAL A 1 104 ? -7.511 0.564 -5.348 1.00 90.31 104 VAL A CA 1
ATOM 859 C C . VAL A 1 104 ? -6.112 1.049 -5.732 1.00 90.31 104 VAL A C 1
ATOM 861 O O . VAL A 1 104 ? -5.641 0.748 -6.827 1.00 90.31 104 VAL A O 1
ATOM 864 N N . GLU A 1 105 ? -5.422 1.760 -4.842 1.00 88.75 105 GLU A N 1
ATOM 865 C CA . GLU A 1 105 ? -4.051 2.222 -5.084 1.00 88.75 105 GLU A CA 1
ATOM 866 C C . GLU A 1 105 ? -3.065 1.050 -5.220 1.00 88.75 105 GLU A C 1
ATOM 868 O O . GLU A 1 105 ? -2.264 1.035 -6.154 1.00 88.75 105 GLU A O 1
ATOM 873 N N . ILE A 1 106 ? -3.167 0.024 -4.365 1.00 89.88 106 ILE A N 1
ATOM 874 C CA . ILE A 1 106 ? -2.363 -1.206 -4.470 1.00 89.88 106 ILE A CA 1
ATOM 875 C C . ILE A 1 106 ? -2.646 -1.941 -5.785 1.00 89.88 106 ILE A C 1
ATOM 877 O O . ILE A 1 106 ? -1.719 -2.396 -6.454 1.00 89.88 106 ILE A O 1
ATOM 881 N N . ASP A 1 107 ? -3.909 -2.041 -6.199 1.00 85.62 107 ASP A N 1
ATOM 882 C CA . ASP A 1 107 ? -4.271 -2.719 -7.442 1.00 85.62 107 ASP A CA 1
ATOM 883 C C . ASP A 1 107 ? -3.779 -1.983 -8.690 1.00 85.62 107 ASP A C 1
ATOM 885 O O . ASP A 1 107 ? -3.529 -2.630 -9.717 1.00 85.62 107 ASP A O 1
ATOM 889 N N . ASN A 1 108 ? -3.608 -0.667 -8.583 1.00 81.88 108 ASN A N 1
ATOM 890 C CA . ASN A 1 108 ? -3.050 0.190 -9.620 1.00 81.88 108 ASN A CA 1
ATOM 891 C C . ASN A 1 108 ? -1.520 0.324 -9.542 1.00 81.88 108 ASN A C 1
ATOM 893 O O . ASN A 1 108 ? -0.925 0.866 -10.474 1.00 81.88 108 ASN A O 1
ATOM 897 N N . PHE A 1 109 ? -0.864 -0.178 -8.492 1.00 82.06 109 PHE A N 1
ATOM 898 C CA . PHE A 1 109 ? 0.588 -0.122 -8.330 1.00 82.06 109 PHE A CA 1
ATOM 899 C C . PHE A 1 109 ? 1.323 -1.100 -9.272 1.00 82.06 109 PHE A C 1
ATOM 901 O O . PHE A 1 109 ? 0.854 -2.221 -9.482 1.00 82.06 109 PHE A O 1
ATOM 908 N N . PRO A 1 110 ? 2.497 -0.736 -9.832 1.00 73.06 110 PRO A N 1
ATOM 909 C CA . PRO A 1 110 ? 3.088 0.610 -9.918 1.00 73.06 110 PRO A CA 1
ATOM 910 C C . PRO A 1 110 ? 2.512 1.429 -11.096 1.00 73.06 110 PRO A C 1
ATOM 912 O O . PRO A 1 110 ? 2.964 2.535 -11.396 1.00 73.06 110 PRO A O 1
ATOM 915 N N . CYS A 1 111 ? 1.548 0.857 -11.821 1.00 65.06 111 CYS A N 1
ATOM 916 C CA . CYS A 1 111 ? 1.133 1.240 -13.165 1.00 65.06 111 CYS A CA 1
ATOM 917 C C . CYS A 1 111 ? -0.079 2.192 -13.234 1.00 65.06 111 CYS A C 1
ATOM 919 O O . CYS A 1 111 ? -0.950 2.017 -14.092 1.00 65.06 111 CYS A O 1
ATOM 921 N N . GLY A 1 112 ? -0.124 3.227 -12.391 1.00 56.94 112 GLY A N 1
ATOM 922 C CA . GLY A 1 112 ? -1.218 4.212 -12.356 1.00 56.94 112 GLY A CA 1
ATOM 923 C C . GLY A 1 112 ? -1.318 5.156 -13.570 1.00 56.94 112 GLY A C 1
ATOM 924 O O . GLY A 1 112 ? -2.089 6.109 -13.531 1.00 56.94 112 GLY A O 1
ATOM 925 N N . GLY A 1 113 ? -0.551 4.936 -14.646 1.00 55.56 113 GLY A N 1
ATOM 926 C CA . GLY A 1 113 ? -0.516 5.815 -15.818 1.00 55.56 113 GLY A CA 1
ATOM 927 C C . GLY A 1 113 ? -0.475 5.064 -17.159 1.00 55.56 113 GLY A C 1
ATOM 928 O O . GLY A 1 113 ? -0.103 3.892 -17.212 1.00 55.56 113 GLY A O 1
ATOM 929 N N . PRO A 1 114 ? -0.822 5.728 -18.277 1.00 50.78 114 PRO A N 1
ATOM 930 C CA . PRO A 1 114 ? -0.877 5.103 -19.603 1.00 50.78 114 PRO A CA 1
ATOM 931 C C . PRO A 1 114 ? 0.490 4.600 -20.095 1.00 50.78 114 PRO A C 1
ATOM 933 O O . PRO A 1 114 ? 0.561 3.570 -20.7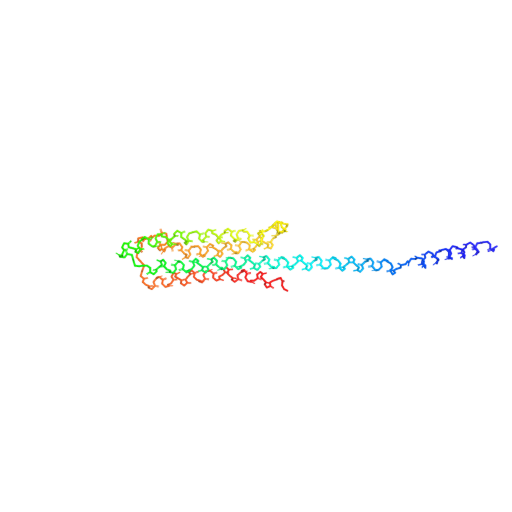61 1.00 50.78 114 PRO A O 1
ATOM 936 N N . ILE A 1 115 ? 1.583 5.266 -19.707 1.00 49.91 115 ILE A N 1
ATOM 937 C CA . ILE A 1 115 ? 2.959 4.933 -20.124 1.00 49.91 115 ILE A CA 1
ATOM 938 C C . ILE A 1 115 ? 3.450 3.616 -19.494 1.00 49.91 115 ILE A C 1
ATOM 940 O O . ILE A 1 115 ? 4.267 2.911 -20.077 1.00 49.91 115 ILE A O 1
ATOM 944 N N . THR A 1 116 ? 2.932 3.242 -18.322 1.00 54.09 116 THR A N 1
ATOM 945 C CA . THR A 1 116 ? 3.353 2.039 -17.583 1.00 54.09 116 THR A CA 1
ATOM 946 C C . THR A 1 116 ? 2.474 0.817 -17.862 1.00 54.09 116 THR A C 1
ATOM 948 O O . THR A 1 116 ? 2.744 -0.264 -17.339 1.00 54.09 116 THR A O 1
ATOM 951 N N . SER A 1 117 ? 1.459 0.953 -18.727 1.00 58.91 117 SER A N 1
ATOM 952 C CA . SER A 1 117 ? 0.582 -0.144 -19.165 1.00 58.91 117 SER A CA 1
ATOM 953 C C . SER A 1 117 ? 1.340 -1.285 -19.851 1.00 58.91 117 SER A C 1
ATOM 955 O O . SER A 1 117 ? 0.996 -2.445 -19.652 1.00 58.91 117 SER A O 1
ATOM 957 N N . VAL A 1 118 ? 2.423 -0.964 -20.562 1.00 61.66 118 VAL A N 1
ATOM 958 C CA . VAL A 1 118 ? 3.269 -1.918 -21.301 1.00 61.66 118 VAL A CA 1
ATOM 959 C C . VAL A 1 118 ? 3.968 -2.926 -20.376 1.00 61.66 118 VAL A C 1
ATOM 961 O O . VAL A 1 118 ? 4.292 -4.032 -20.792 1.00 61.66 118 VAL A O 1
ATOM 964 N N . PHE A 1 119 ? 4.163 -2.580 -19.099 1.00 62.12 119 PHE A N 1
ATOM 965 C CA . PHE A 1 119 ? 4.850 -3.430 -18.119 1.00 62.12 119 PHE A CA 1
ATOM 966 C C . PHE A 1 119 ? 3.896 -4.204 -17.197 1.00 62.12 119 PHE A C 1
ATOM 968 O O . PHE A 1 119 ? 4.365 -4.981 -16.360 1.00 62.12 119 PHE A O 1
ATOM 975 N N . LYS A 1 120 ? 2.572 -4.025 -17.347 1.00 66.50 120 LYS A N 1
ATOM 976 C CA . LYS A 1 120 ? 1.554 -4.638 -16.472 1.00 66.50 120 LYS A CA 1
ATOM 977 C C . LYS A 1 120 ? 1.600 -6.165 -16.473 1.00 66.50 120 LYS A C 1
ATOM 979 O O . LYS A 1 120 ? 1.338 -6.778 -15.443 1.00 66.50 120 LYS A O 1
ATOM 984 N N . ASP A 1 121 ? 1.972 -6.768 -17.599 1.00 68.06 121 ASP A N 1
ATOM 985 C CA . ASP A 1 121 ? 1.994 -8.225 -17.748 1.00 68.06 121 ASP A CA 1
ATOM 986 C C . ASP A 1 121 ? 3.316 -8.882 -17.348 1.00 68.06 121 ASP A C 1
ATOM 988 O O . ASP A 1 121 ? 3.402 -10.116 -17.335 1.00 68.06 121 ASP A O 1
ATOM 992 N N . SER A 1 122 ? 4.325 -8.083 -16.984 1.00 77.62 122 SER A N 1
ATOM 993 C CA . SER A 1 122 ? 5.612 -8.609 -16.533 1.00 77.62 122 SER A CA 1
ATOM 994 C C . SER A 1 122 ? 5.452 -9.434 -15.252 1.00 77.62 122 SER A C 1
ATOM 996 O O . SER A 1 122 ? 4.685 -9.085 -14.350 1.00 77.62 122 SER A O 1
ATOM 998 N N . GLN A 1 123 ? 6.196 -10.540 -15.165 1.00 79.81 123 GLN A N 1
ATOM 999 C CA . GLN A 1 123 ? 6.147 -11.433 -14.006 1.00 79.81 123 GLN A CA 1
ATOM 1000 C C . GLN A 1 123 ? 6.513 -10.694 -12.711 1.00 79.81 123 GLN A C 1
ATOM 1002 O O . GLN A 1 123 ? 5.837 -10.853 -11.700 1.00 79.81 123 GLN A O 1
ATOM 1007 N N . THR A 1 124 ? 7.494 -9.792 -12.775 1.00 78.38 124 THR A N 1
ATOM 1008 C CA . THR A 1 124 ? 7.914 -8.953 -11.647 1.00 78.38 124 THR A CA 1
ATOM 1009 C C . THR A 1 124 ? 6.763 -8.119 -11.083 1.00 78.38 124 THR A C 1
ATOM 1011 O O . THR A 1 124 ? 6.548 -8.110 -9.876 1.00 78.38 124 THR A O 1
ATOM 1014 N N . VAL A 1 125 ? 5.974 -7.452 -11.936 1.00 78.62 125 VAL A N 1
ATOM 1015 C CA . VAL A 1 125 ? 4.823 -6.648 -11.485 1.00 78.62 125 VAL A CA 1
ATOM 1016 C C . VAL A 1 125 ? 3.741 -7.532 -10.862 1.00 78.62 125 VAL A C 1
ATOM 1018 O O . VAL A 1 125 ? 3.163 -7.166 -9.837 1.00 78.62 125 VAL A O 1
ATOM 1021 N N . LYS A 1 126 ? 3.498 -8.721 -11.429 1.00 82.31 126 LYS A N 1
ATOM 1022 C CA . LYS A 1 126 ? 2.551 -9.700 -10.871 1.00 82.31 126 LYS A CA 1
ATOM 1023 C C . LYS A 1 126 ? 2.978 -10.180 -9.484 1.00 82.31 126 LYS A C 1
ATOM 1025 O O . LYS A 1 126 ? 2.137 -10.245 -8.589 1.00 82.31 126 LYS A O 1
ATOM 1030 N N . ASP A 1 127 ? 4.263 -10.462 -9.292 1.00 85.38 127 ASP A N 1
ATOM 1031 C CA . ASP A 1 127 ? 4.802 -10.933 -8.014 1.00 85.38 127 ASP A CA 1
ATOM 1032 C C . ASP A 1 127 ? 4.736 -9.842 -6.937 1.00 85.38 127 ASP A C 1
ATOM 1034 O O . ASP A 1 127 ? 4.284 -10.103 -5.821 1.00 85.38 127 ASP A O 1
ATOM 1038 N N . ILE A 1 128 ? 5.078 -8.596 -7.284 1.00 84.38 128 ILE A N 1
ATOM 1039 C CA . ILE A 1 128 ? 4.937 -7.444 -6.380 1.00 84.38 128 ILE A CA 1
ATOM 1040 C C . ILE A 1 128 ? 3.474 -7.271 -5.960 1.00 84.38 128 ILE A C 1
ATOM 1042 O O . ILE A 1 128 ? 3.169 -7.162 -4.772 1.00 84.38 128 ILE A O 1
ATOM 1046 N N . LYS A 1 129 ? 2.550 -7.294 -6.927 1.00 86.00 129 LYS A N 1
ATOM 1047 C CA . LYS A 1 129 ? 1.116 -7.149 -6.660 1.00 86.00 129 LYS A CA 1
ATOM 1048 C C . LYS A 1 129 ? 0.580 -8.287 -5.792 1.00 86.00 129 LYS A C 1
ATOM 1050 O O . LYS A 1 129 ? -0.246 -8.047 -4.915 1.00 86.00 129 LYS A O 1
ATOM 1055 N N . LYS A 1 130 ? 1.059 -9.517 -5.994 1.00 90.38 130 LYS A N 1
ATOM 1056 C CA . LYS A 1 130 ? 0.713 -10.665 -5.148 1.00 90.38 130 LYS A CA 1
ATOM 1057 C C . LYS A 1 130 ? 1.146 -10.438 -3.697 1.00 90.38 130 LYS A C 1
ATOM 1059 O O . LYS A 1 130 ? 0.337 -10.650 -2.797 1.00 90.38 130 LYS A O 1
ATOM 1064 N N . SER A 1 131 ? 2.373 -9.968 -3.473 1.00 90.81 131 SER A N 1
ATOM 1065 C CA . SER A 1 131 ? 2.884 -9.654 -2.131 1.00 90.81 131 SER A CA 1
ATOM 1066 C C . SER A 1 131 ? 2.107 -8.518 -1.464 1.00 90.81 131 SER A C 1
ATOM 1068 O O . SER A 1 131 ? 1.658 -8.672 -0.332 1.00 90.81 131 SER A O 1
ATOM 1070 N N . LEU A 1 132 ? 1.876 -7.409 -2.175 1.00 91.38 132 LEU A N 1
ATOM 1071 C CA . LEU A 1 132 ? 1.113 -6.274 -1.645 1.00 91.38 132 LEU A CA 1
ATOM 1072 C C . LEU A 1 132 ? -0.332 -6.654 -1.308 1.00 91.38 132 LEU A C 1
ATOM 1074 O O . LEU A 1 132 ? -0.841 -6.245 -0.270 1.00 91.38 132 LEU A O 1
ATOM 1078 N N . ASN A 1 133 ? -0.981 -7.472 -2.141 1.00 92.12 133 ASN A N 1
ATOM 1079 C CA . ASN A 1 133 ? -2.334 -7.954 -1.867 1.00 92.12 133 ASN A CA 1
ATOM 1080 C C . ASN A 1 133 ? -2.398 -8.887 -0.662 1.00 92.12 133 ASN A C 1
ATOM 1082 O O . ASN A 1 133 ? -3.366 -8.823 0.091 1.00 92.12 133 ASN A O 1
ATOM 1086 N N . LYS A 1 134 ? -1.374 -9.721 -0.459 1.00 95.19 134 LYS A N 1
ATOM 1087 C CA . LYS A 1 134 ? -1.268 -10.536 0.751 1.00 95.19 134 LYS A CA 1
ATOM 1088 C C . LYS A 1 134 ? -1.187 -9.644 1.993 1.00 95.19 134 LYS A C 1
ATOM 1090 O O . LYS A 1 134 ? -2.023 -9.773 2.874 1.00 95.19 134 LYS A O 1
ATOM 1095 N N . TYR A 1 135 ? -0.252 -8.692 2.022 1.00 95.19 135 TYR A N 1
ATOM 1096 C CA . TYR A 1 135 ? -0.101 -7.790 3.169 1.00 95.19 135 TYR A CA 1
ATOM 1097 C C . TYR A 1 135 ? -1.321 -6.893 3.394 1.00 95.19 135 TYR A C 1
ATOM 1099 O O . TYR A 1 135 ? -1.659 -6.592 4.534 1.00 95.19 135 TYR A O 1
ATOM 1107 N N . TYR A 1 136 ? -2.004 -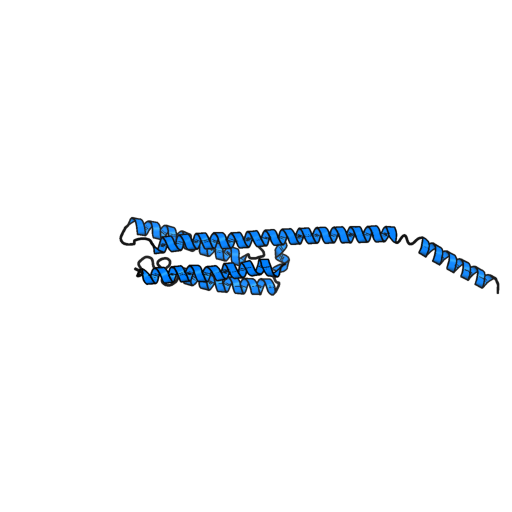6.485 2.323 1.00 95.50 136 TYR A N 1
ATOM 1108 C CA . TYR A 1 136 ? -3.278 -5.785 2.435 1.00 95.50 136 TYR A CA 1
ATOM 1109 C C . TYR A 1 136 ? -4.354 -6.653 3.090 1.00 95.50 136 TYR A C 1
ATOM 1111 O O . TYR A 1 136 ? -5.091 -6.141 3.922 1.00 95.50 136 TYR A O 1
ATOM 1119 N N . SER A 1 137 ? -4.445 -7.940 2.736 1.00 94.75 137 SER A N 1
ATOM 1120 C CA . SER A 1 137 ? -5.389 -8.871 3.368 1.00 94.75 137 SER A CA 1
ATOM 1121 C C . SER A 1 137 ? -5.131 -8.967 4.869 1.00 94.75 137 SER A C 1
ATOM 1123 O O . SER A 1 137 ? -6.052 -8.759 5.651 1.00 94.75 137 SER A O 1
ATOM 1125 N N . ASP A 1 138 ? -3.869 -9.170 5.259 1.00 94.75 138 ASP A N 1
ATOM 1126 C CA . ASP A 1 138 ? -3.464 -9.253 6.668 1.00 94.75 138 ASP A CA 1
ATOM 1127 C C . ASP A 1 138 ? -3.823 -7.959 7.430 1.00 94.75 138 ASP A C 1
ATOM 1129 O O . ASP A 1 138 ? -4.322 -7.992 8.553 1.00 94.75 138 ASP A O 1
ATOM 1133 N N . TYR A 1 139 ? -3.598 -6.799 6.804 1.00 96.00 139 TYR A N 1
ATOM 1134 C CA . TYR A 1 139 ? -3.937 -5.491 7.371 1.00 96.00 139 TYR A CA 1
ATOM 1135 C C . TYR A 1 139 ? -5.448 -5.250 7.467 1.00 96.00 139 TYR A C 1
ATOM 1137 O O . TYR A 1 139 ? -5.931 -4.719 8.466 1.00 96.00 139 TYR A O 1
ATOM 1145 N N . HIS A 1 140 ? -6.202 -5.642 6.440 1.00 94.56 140 HIS A N 1
ATOM 1146 C CA . HIS A 1 140 ? -7.655 -5.538 6.428 1.00 94.56 140 HIS A CA 1
ATOM 1147 C C . HIS A 1 140 ? -8.254 -6.377 7.557 1.00 94.56 140 HIS A C 1
ATOM 1149 O O . HIS A 1 140 ? -9.048 -5.861 8.338 1.00 94.56 140 HIS A O 1
ATOM 1155 N N . GLU A 1 141 ? -7.834 -7.637 7.679 1.00 92.38 141 GLU A N 1
ATOM 1156 C CA . GLU A 1 141 ? -8.270 -8.530 8.753 1.00 92.38 141 GLU A CA 1
ATOM 1157 C C . GLU A 1 141 ? -7.948 -7.955 10.133 1.00 92.38 141 GLU A C 1
ATOM 1159 O O . GLU A 1 141 ? -8.833 -7.911 10.983 1.00 92.38 14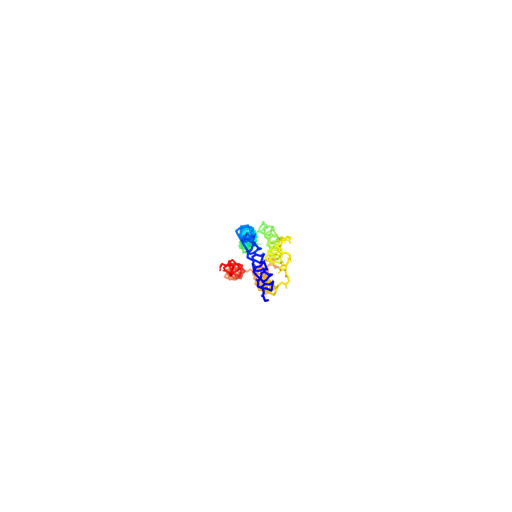1 GLU A O 1
ATOM 1164 N N . ALA A 1 142 ? -6.737 -7.424 10.340 1.00 91.06 142 ALA A N 1
ATOM 1165 C CA . ALA A 1 142 ? -6.349 -6.808 11.611 1.00 91.06 142 ALA A CA 1
ATOM 1166 C C . ALA A 1 142 ? -7.221 -5.600 12.010 1.00 91.06 142 ALA A C 1
ATOM 1168 O O . ALA A 1 142 ? -7.350 -5.300 13.196 1.00 91.06 142 ALA A O 1
ATOM 1169 N N . ILE A 1 143 ? -7.811 -4.898 11.037 1.00 90.81 143 ILE A N 1
ATOM 1170 C CA . ILE A 1 143 ? -8.679 -3.739 11.283 1.00 90.81 143 ILE A CA 1
ATOM 1171 C C . ILE A 1 143 ? -10.144 -4.130 11.437 1.00 90.81 143 ILE A C 1
ATOM 1173 O O . ILE A 1 143 ? -10.856 -3.488 12.211 1.00 90.81 143 ILE A O 1
ATOM 1177 N N . THR A 1 144 ? -10.633 -5.119 10.691 1.00 87.81 144 THR A N 1
ATOM 1178 C CA . THR A 1 144 ? -12.066 -5.442 10.665 1.00 87.81 144 THR A CA 1
ATOM 1179 C C . THR A 1 144 ? -12.437 -6.555 11.634 1.00 87.81 144 THR A C 1
ATOM 1181 O O . THR A 1 144 ? -13.437 -6.434 12.338 1.00 87.81 144 THR A O 1
ATOM 1184 N N . PHE A 1 145 ? -11.627 -7.611 11.704 1.00 85.38 145 PHE A N 1
ATOM 1185 C CA . PHE A 1 145 ? -11.986 -8.834 12.407 1.00 85.38 145 PHE A CA 1
ATOM 1186 C C . PHE A 1 145 ? -11.905 -8.655 13.926 1.00 85.38 145 PHE A C 1
ATOM 1188 O O . PHE A 1 145 ? -10.903 -8.176 14.452 1.00 85.38 145 PHE A O 1
ATOM 1195 N N . ASP A 1 146 ? -12.961 -9.047 14.644 1.00 78.44 146 ASP A N 1
ATOM 1196 C CA . ASP A 1 146 ? -13.074 -8.901 16.105 1.00 78.44 146 ASP A CA 1
ATOM 1197 C C . ASP A 1 146 ? -12.862 -7.466 16.637 1.00 78.44 146 ASP A C 1
ATOM 1199 O O . ASP A 1 146 ? -12.529 -7.270 17.811 1.00 78.44 146 ASP A O 1
ATOM 1203 N N . THR A 1 147 ? -13.083 -6.449 15.798 1.00 81.69 147 THR A N 1
ATOM 1204 C CA . THR A 1 147 ? -12.995 -5.038 16.194 1.00 81.69 147 THR A CA 1
ATOM 1205 C C . THR A 1 147 ? -14.366 -4.360 16.207 1.00 81.69 147 THR A C 1
ATOM 1207 O O . THR A 1 147 ? -15.361 -4.857 15.670 1.00 81.69 147 THR A O 1
ATOM 1210 N N . VAL A 1 148 ? -14.413 -3.155 16.784 1.00 76.19 148 VAL A N 1
ATOM 1211 C CA . VAL A 1 148 ? -15.610 -2.294 16.769 1.00 76.19 148 VAL A CA 1
ATOM 1212 C C . VAL A 1 148 ? -16.002 -1.823 15.359 1.00 76.19 148 VAL A C 1
ATOM 1214 O O . VAL A 1 148 ? -17.093 -1.283 15.172 1.00 76.19 148 VAL A O 1
ATOM 1217 N N . ILE A 1 149 ? -15.135 -2.030 14.359 1.00 83.19 149 ILE A N 1
ATOM 1218 C CA . ILE A 1 149 ? -15.403 -1.698 12.957 1.00 83.19 149 ILE A CA 1
ATOM 1219 C C . ILE A 1 149 ? -16.469 -2.636 12.391 1.00 83.19 149 ILE A C 1
ATOM 1221 O O . ILE A 1 149 ? -17.453 -2.163 11.824 1.00 83.19 149 ILE A O 1
ATOM 1225 N N . GLU A 1 150 ? -16.318 -3.949 12.563 1.00 81.31 150 GLU A N 1
ATOM 1226 C CA . GLU A 1 150 ? -17.300 -4.928 12.083 1.00 81.31 150 GLU A CA 1
ATOM 1227 C C . GLU A 1 150 ? -18.410 -5.176 13.118 1.00 81.31 150 GLU A C 1
ATOM 1229 O O . GLU A 1 150 ? -19.571 -5.346 12.745 1.00 81.31 150 GLU A O 1
ATOM 1234 N N . ASN A 1 151 ? -18.090 -5.064 14.415 1.00 80.50 151 ASN A N 1
ATOM 1235 C CA . ASN A 1 151 ? -19.016 -5.302 15.526 1.00 80.50 151 ASN A CA 1
ATOM 1236 C C . ASN A 1 151 ? -19.131 -4.084 16.471 1.00 80.50 151 ASN A C 1
ATOM 1238 O O . ASN A 1 151 ? -18.538 -4.075 17.549 1.00 80.50 151 ASN A O 1
ATOM 1242 N N . PRO A 1 152 ? -19.944 -3.060 16.143 1.00 74.12 152 PRO A N 1
ATOM 1243 C CA . PRO A 1 152 ? -19.992 -1.795 16.895 1.00 74.12 152 PRO A CA 1
ATOM 1244 C C . PRO A 1 152 ? -20.510 -1.911 18.332 1.00 74.12 152 PRO A C 1
ATOM 1246 O O . PRO A 1 152 ? -20.291 -1.023 19.149 1.00 74.12 152 PRO A O 1
ATOM 1249 N N . SER A 1 153 ? -21.254 -2.975 18.635 1.00 72.44 153 SER A N 1
ATOM 1250 C CA . SER A 1 153 ? -21.775 -3.262 19.975 1.00 72.44 153 SER A CA 1
ATOM 1251 C C . SER A 1 153 ? -20.798 -4.057 20.841 1.00 72.44 153 SER A C 1
ATOM 1253 O O . SER A 1 153 ? -21.112 -4.351 21.993 1.00 72.44 153 SER A O 1
ATOM 1255 N N . MET A 1 154 ? -19.649 -4.456 20.291 1.00 79.94 154 MET A N 1
ATOM 1256 C CA . MET A 1 154 ? -18.642 -5.219 21.012 1.00 79.94 154 MET A CA 1
ATOM 1257 C C . MET A 1 154 ? -17.953 -4.324 22.039 1.00 79.94 154 MET A C 1
ATOM 1259 O O . MET A 1 154 ? -17.412 -3.273 21.702 1.00 79.94 154 MET A O 1
ATOM 1263 N N . ASN A 1 155 ? -17.944 -4.763 23.296 1.00 78.44 155 ASN A N 1
ATOM 1264 C CA . ASN A 1 155 ? -17.113 -4.144 24.315 1.00 78.44 155 ASN A CA 1
ATOM 1265 C C . ASN A 1 155 ? -15.776 -4.888 24.370 1.00 78.44 155 ASN A C 1
ATOM 1267 O O . ASN A 1 155 ? -15.747 -6.100 24.582 1.00 78.44 155 ASN A O 1
ATOM 1271 N N . ILE A 1 156 ? -14.681 -4.171 24.134 1.00 80.19 156 ILE A N 1
ATOM 1272 C CA . ILE A 1 156 ? -13.330 -4.733 24.086 1.00 80.19 156 ILE A CA 1
ATOM 1273 C C . ILE A 1 156 ? -12.581 -4.242 25.323 1.00 80.19 156 ILE A C 1
ATOM 1275 O O . ILE A 1 156 ? -12.510 -3.039 25.570 1.00 80.19 156 ILE A O 1
ATOM 1279 N N . GLU A 1 157 ? -12.013 -5.164 26.097 1.00 84.56 157 GLU A N 1
ATOM 1280 C CA . GLU A 1 157 ? -11.157 -4.823 27.235 1.00 84.56 157 GLU A CA 1
ATOM 1281 C C . GLU A 1 157 ? -9.942 -4.000 26.785 1.00 84.56 157 GLU A C 1
ATOM 1283 O O . GLU A 1 157 ? -9.390 -4.241 25.711 1.00 84.56 157 GLU A O 1
ATOM 1288 N N . SER A 1 158 ? -9.486 -3.058 27.617 1.00 83.44 158 SER A N 1
ATOM 1289 C CA . SER A 1 158 ? -8.400 -2.129 27.255 1.00 83.44 158 SER A CA 1
ATOM 1290 C C . SER A 1 158 ? -7.140 -2.843 26.752 1.00 83.44 158 SER A C 1
ATOM 1292 O O . SER A 1 158 ? -6.605 -2.468 25.717 1.00 83.44 158 SER A O 1
ATOM 1294 N N . GLN A 1 159 ? -6.719 -3.927 27.414 1.00 86.56 159 GLN A N 1
ATOM 1295 C CA . GLN A 1 159 ? -5.538 -4.700 27.002 1.00 86.56 159 GLN A CA 1
ATOM 1296 C C . GLN A 1 159 ? -5.704 -5.322 25.609 1.00 86.56 159 GLN A C 1
ATOM 1298 O O . GLN A 1 159 ? -4.760 -5.369 24.824 1.00 86.56 159 GLN A O 1
ATOM 1303 N N . LYS A 1 160 ? -6.916 -5.783 25.275 1.00 87.12 160 LYS A N 1
ATOM 1304 C CA . LYS A 1 160 ? -7.215 -6.333 23.951 1.00 87.12 160 LYS A CA 1
ATOM 1305 C C . LYS A 1 160 ? -7.276 -5.228 22.890 1.00 87.12 160 LYS A C 1
ATOM 1307 O O . LYS A 1 160 ? -6.876 -5.479 21.758 1.00 87.12 160 LYS A O 1
ATOM 1312 N N . LYS A 1 161 ? -7.718 -4.012 23.240 1.00 86.56 161 LYS A N 1
ATOM 1313 C CA . LYS A 1 161 ? -7.677 -2.853 22.330 1.00 86.56 161 LYS A CA 1
ATOM 1314 C C . LYS A 1 161 ? -6.244 -2.513 21.922 1.00 86.56 161 LYS A C 1
ATOM 1316 O O . LYS A 1 161 ? -5.995 -2.368 20.729 1.00 86.56 161 LYS A O 1
ATOM 1321 N N . ASP A 1 162 ? -5.322 -2.465 22.881 1.00 87.62 162 ASP A N 1
ATOM 1322 C CA . ASP A 1 162 ? -3.908 -2.165 22.616 1.00 87.62 162 ASP A CA 1
ATOM 1323 C C . ASP A 1 162 ? -3.284 -3.206 21.674 1.00 87.62 162 ASP A C 1
ATOM 1325 O O . ASP A 1 162 ? -2.659 -2.850 20.678 1.00 87.62 162 ASP A O 1
ATOM 1329 N N . LEU A 1 163 ? -3.553 -4.497 21.910 1.00 90.31 163 LEU A N 1
ATOM 1330 C CA . LEU A 1 163 ? -3.083 -5.584 21.042 1.00 90.31 163 LEU A CA 1
ATOM 1331 C C . LEU A 1 163 ? -3.630 -5.490 19.609 1.00 90.31 163 LEU A C 1
ATOM 1333 O O . LEU A 1 163 ? -2.903 -5.761 18.653 1.00 90.31 163 LEU A O 1
ATOM 1337 N N . LEU A 1 164 ? -4.902 -5.113 19.445 1.00 89.75 164 LEU A N 1
ATOM 1338 C CA . LEU A 1 164 ? -5.516 -4.927 18.126 1.00 89.75 164 LEU A CA 1
ATOM 1339 C C . LEU A 1 164 ? -4.920 -3.716 17.393 1.00 89.75 164 LEU A C 1
ATOM 1341 O O . LEU A 1 164 ? -4.639 -3.797 16.197 1.00 89.75 164 LEU A O 1
ATOM 1345 N N . ILE A 1 165 ? -4.672 -2.616 18.110 1.00 90.50 165 ILE A N 1
ATOM 1346 C CA . ILE A 1 165 ? -3.999 -1.426 17.570 1.00 90.50 165 ILE A CA 1
ATOM 1347 C C . ILE A 1 165 ? -2.580 -1.776 17.112 1.00 90.50 165 ILE A C 1
ATOM 1349 O O . ILE A 1 165 ? -2.211 -1.481 15.972 1.00 90.50 165 ILE A O 1
ATOM 1353 N N . ASP A 1 166 ? -1.807 -2.460 17.954 1.00 90.94 166 ASP A N 1
ATOM 1354 C CA . ASP A 1 166 ? -0.453 -2.896 17.615 1.00 90.94 166 ASP A CA 1
ATOM 1355 C C . ASP A 1 166 ? -0.448 -3.850 16.414 1.00 90.94 166 ASP A C 1
ATOM 1357 O O . ASP A 1 166 ? 0.387 -3.711 15.515 1.00 90.94 166 ASP A O 1
ATOM 1361 N N . GLY A 1 167 ? -1.412 -4.774 16.346 1.00 90.94 167 GLY A N 1
ATOM 1362 C CA . GLY A 1 167 ? -1.599 -5.680 15.213 1.00 90.94 167 GLY A CA 1
ATOM 1363 C C . GLY A 1 167 ? -1.872 -4.943 13.898 1.00 90.94 167 GLY A C 1
ATOM 1364 O O . GLY A 1 167 ? -1.233 -5.234 12.879 1.00 90.94 167 GLY A O 1
ATOM 1365 N N . ALA A 1 168 ? -2.757 -3.943 13.914 1.00 92.06 168 ALA A N 1
ATOM 1366 C CA . ALA A 1 168 ? -3.059 -3.110 12.749 1.00 92.06 168 ALA A CA 1
ATOM 1367 C C . ALA A 1 168 ? -1.838 -2.285 12.296 1.00 92.06 168 ALA A C 1
ATOM 1369 O O . ALA A 1 168 ? -1.515 -2.239 11.109 1.00 92.06 168 ALA A O 1
ATOM 1370 N N . ILE A 1 169 ? -1.095 -1.686 13.231 1.00 92.56 169 ILE A N 1
ATOM 1371 C CA . ILE A 1 169 ? 0.122 -0.920 12.914 1.00 92.56 169 ILE A CA 1
ATOM 1372 C C . ILE A 1 169 ? 1.224 -1.838 12.368 1.00 92.56 169 ILE A C 1
ATOM 1374 O O . ILE A 1 169 ? 1.954 -1.470 11.445 1.00 92.56 169 ILE A O 1
ATOM 1378 N N . HIS A 1 170 ? 1.388 -3.031 12.939 1.00 93.38 170 HIS A N 1
ATOM 1379 C CA . HIS A 1 170 ? 2.417 -3.967 12.504 1.00 93.38 170 HIS A CA 1
ATOM 1380 C C . HIS A 1 170 ? 2.132 -4.512 11.100 1.00 93.38 170 HIS A C 1
ATOM 1382 O O . HIS A 1 170 ? 3.014 -4.495 10.240 1.00 93.38 170 HIS A O 1
ATOM 1388 N N . SER A 1 171 ? 0.894 -4.929 10.837 1.00 92.31 171 SER A N 1
ATOM 1389 C CA . SER A 1 171 ? 0.476 -5.395 9.510 1.00 92.31 171 SER A CA 1
ATOM 1390 C C . SER A 1 171 ? 0.599 -4.293 8.452 1.00 92.31 171 SER A C 1
ATOM 1392 O O . SER A 1 171 ? 1.101 -4.549 7.355 1.00 92.31 171 SER A O 1
ATOM 1394 N N . SER A 1 172 ? 0.281 -3.039 8.791 1.00 93.00 172 SER A N 1
ATOM 1395 C CA . SER A 1 172 ? 0.436 -1.917 7.860 1.00 93.00 172 SER A CA 1
ATOM 1396 C C . SER A 1 172 ? 1.900 -1.631 7.492 1.00 93.00 172 SER A C 1
ATOM 1398 O O . SER A 1 172 ? 2.191 -1.263 6.353 1.00 93.00 172 SER A O 1
ATOM 1400 N N . LYS A 1 173 ? 2.849 -1.844 8.419 1.00 93.50 173 LYS A N 1
ATOM 1401 C CA . LYS A 1 173 ? 4.295 -1.688 8.156 1.00 93.50 173 LYS A CA 1
ATOM 1402 C C . LYS A 1 173 ? 4.811 -2.659 7.097 1.00 93.50 173 LYS A C 1
ATOM 1404 O O . LYS A 1 173 ? 5.737 -2.303 6.368 1.00 93.50 173 LYS A O 1
ATOM 1409 N N . ASN A 1 174 ? 4.221 -3.848 6.975 1.00 93.12 174 ASN A N 1
ATOM 1410 C CA . ASN A 1 174 ? 4.617 -4.813 5.947 1.00 93.12 174 ASN A CA 1
ATOM 1411 C C . ASN A 1 174 ? 4.322 -4.283 4.539 1.00 93.12 174 ASN A C 1
ATOM 1413 O O . ASN A 1 174 ? 5.155 -4.432 3.644 1.00 93.12 174 ASN A O 1
ATOM 1417 N N . ILE A 1 175 ? 3.192 -3.585 4.365 1.00 92.75 175 ILE A N 1
ATOM 1418 C CA . ILE A 1 175 ? 2.854 -2.908 3.107 1.00 92.75 175 ILE A CA 1
ATOM 1419 C C . ILE A 1 175 ? 3.900 -1.830 2.804 1.00 92.75 175 ILE A C 1
ATOM 1421 O O . ILE A 1 175 ? 4.509 -1.851 1.734 1.00 92.75 175 ILE A O 1
ATOM 1425 N N . SER A 1 176 ? 4.168 -0.926 3.753 1.00 91.94 176 SER A N 1
ATOM 1426 C CA . SER A 1 176 ? 5.151 0.152 3.567 1.00 91.94 176 SER A CA 1
ATOM 1427 C C . SER A 1 176 ? 6.557 -0.380 3.272 1.00 91.94 176 SER A C 1
ATOM 1429 O O . SER A 1 176 ? 7.224 0.123 2.370 1.00 91.94 176 SER A O 1
ATOM 1431 N N . SER A 1 177 ? 6.993 -1.434 3.969 1.00 91.88 177 SER A N 1
ATOM 1432 C CA . SER A 1 177 ? 8.297 -2.066 3.741 1.00 91.88 177 SER A CA 1
ATOM 1433 C C . SER A 1 177 ? 8.404 -2.664 2.339 1.00 91.88 177 SER A C 1
ATOM 1435 O O . SER A 1 177 ? 9.423 -2.495 1.666 1.00 91.88 177 SER A O 1
ATOM 1437 N N . GLU A 1 178 ? 7.352 -3.334 1.864 1.00 90.62 178 GLU A N 1
ATOM 1438 C CA . GLU A 1 178 ? 7.338 -3.915 0.524 1.00 90.62 178 GLU A CA 1
ATOM 1439 C C . GLU A 1 178 ? 7.359 -2.840 -0.567 1.00 90.62 178 GLU A C 1
ATOM 1441 O O . GLU A 1 178 ? 8.095 -2.974 -1.544 1.00 90.62 178 GLU A O 1
ATOM 1446 N N . LEU A 1 179 ? 6.631 -1.737 -0.370 1.00 89.25 179 LEU A N 1
ATOM 1447 C CA . LEU A 1 179 ? 6.666 -0.574 -1.258 1.00 89.25 179 LEU A CA 1
ATOM 1448 C C . LEU A 1 179 ? 8.060 0.072 -1.301 1.00 89.25 179 LEU A C 1
ATOM 1450 O O . LEU A 1 179 ? 8.575 0.374 -2.378 1.00 89.25 179 LEU A O 1
ATOM 1454 N N . GLU A 1 180 ? 8.715 0.236 -0.150 1.00 86.44 180 GLU A N 1
ATOM 1455 C CA . GLU A 1 180 ? 10.072 0.789 -0.068 1.00 86.44 180 GLU A CA 1
ATOM 1456 C C . GLU A 1 180 ? 11.124 -0.085 -0.759 1.00 86.44 180 GLU A C 1
ATOM 1458 O O . GLU A 1 180 ? 12.070 0.444 -1.352 1.00 86.44 180 GLU A O 1
ATOM 1463 N N . LYS A 1 181 ? 10.977 -1.417 -0.738 1.00 87.50 181 LYS A N 1
ATOM 1464 C CA . LYS A 1 181 ? 11.869 -2.304 -1.504 1.00 87.50 181 LYS A CA 1
ATOM 1465 C C . LYS A 1 181 ? 11.824 -1.990 -2.996 1.00 87.50 181 LYS A C 1
ATOM 1467 O O . LYS A 1 181 ? 12.874 -1.996 -3.636 1.00 87.50 181 LYS A O 1
ATOM 1472 N N . GLN A 1 182 ? 10.656 -1.635 -3.535 1.00 81.50 182 GLN A N 1
ATOM 1473 C CA . GLN A 1 182 ? 10.517 -1.287 -4.953 1.00 81.50 182 GLN A CA 1
ATOM 1474 C C . GLN A 1 182 ? 11.245 0.013 -5.314 1.00 81.50 182 GLN A C 1
ATOM 1476 O O . GLN A 1 182 ? 11.707 0.166 -6.442 1.00 81.50 182 GLN A O 1
ATOM 1481 N N . LEU A 1 183 ? 11.430 0.931 -4.358 1.00 74.69 183 LEU A N 1
ATOM 1482 C CA . LEU A 1 183 ? 12.309 2.087 -4.558 1.00 74.69 183 LEU A CA 1
ATOM 1483 C C . LEU A 1 183 ? 13.780 1.671 -4.637 1.00 74.69 183 LEU A C 1
ATOM 1485 O O . LEU A 1 183 ? 14.507 2.238 -5.446 1.00 74.69 183 LEU A O 1
ATOM 1489 N N . LYS A 1 184 ? 14.212 0.701 -3.817 1.00 70.69 184 LYS A N 1
ATOM 1490 C CA . LYS A 1 184 ? 15.620 0.281 -3.681 1.00 70.69 184 LYS A CA 1
ATOM 1491 C C . LYS A 1 184 ? 16.109 -0.640 -4.802 1.00 70.69 184 LYS A C 1
ATOM 1493 O O . LYS A 1 184 ? 17.250 -0.504 -5.215 1.00 70.69 184 LYS A O 1
ATOM 1498 N N . ILE A 1 185 ? 15.266 -1.544 -5.309 1.00 58.28 185 ILE A N 1
ATOM 1499 C CA . ILE A 1 185 ? 15.638 -2.533 -6.347 1.00 58.28 185 ILE A CA 1
ATOM 1500 C C . ILE A 1 185 ? 15.915 -1.871 -7.717 1.00 58.28 185 ILE A C 1
ATOM 1502 O O . ILE A 1 185 ? 16.543 -2.469 -8.585 1.00 58.28 185 ILE A O 1
ATOM 1506 N N . HIS A 1 186 ? 15.509 -0.613 -7.908 1.00 49.62 186 HIS A N 1
ATOM 1507 C CA . HIS A 1 186 ? 15.749 0.158 -9.132 1.00 49.62 186 HIS A CA 1
ATOM 1508 C C . HIS A 1 186 ? 16.843 1.242 -8.983 1.00 49.62 186 HIS A C 1
ATOM 1510 O O . HIS A 1 186 ? 16.787 2.269 -9.676 1.00 49.62 186 HIS A O 1
ATOM 1516 N N . PHE A 1 187 ? 17.816 1.054 -8.079 1.00 35.31 187 PHE A N 1
ATOM 1517 C CA . PHE A 1 187 ? 19.045 1.862 -7.969 1.00 35.31 187 PHE A CA 1
ATOM 1518 C C . PHE A 1 187 ? 20.284 1.095 -8.418 1.00 35.31 187 PHE A C 1
ATOM 1520 O O . PHE A 1 187 ? 20.399 -0.096 -8.064 1.00 35.31 187 PHE A O 1
#

Organism: NCBI:txid70346